Protein AF-X1P4C4-F1 (afdb_monomer)

Structure (mmCIF, N/CA/C/O backbone):
data_AF-X1P4C4-F1
#
_entry.id   AF-X1P4C4-F1
#
loop_
_atom_site.group_PDB
_atom_site.id
_atom_site.type_symbol
_atom_site.label_atom_id
_atom_site.label_alt_id
_atom_site.label_comp_id
_atom_site.label_asym_id
_atom_site.label_entity_id
_atom_site.label_seq_id
_atom_site.pdbx_PDB_ins_code
_atom_site.Cartn_x
_atom_site.Cartn_y
_atom_site.Cartn_z
_atom_site.occupancy
_atom_site.B_iso_or_equiv
_atom_site.auth_seq_id
_atom_site.auth_comp_id
_atom_site.auth_asym_id
_atom_site.auth_atom_id
_atom_site.pdbx_PDB_model_num
ATOM 1 N N . THR A 1 1 ? -22.424 -4.187 17.990 1.00 44.75 1 THR A N 1
ATOM 2 C CA . THR A 1 1 ? -23.317 -5.183 17.344 1.00 44.75 1 THR A CA 1
ATOM 3 C C . THR A 1 1 ? -23.039 -5.402 15.857 1.00 44.75 1 THR A C 1
ATOM 5 O O . THR A 1 1 ? -23.267 -6.516 15.410 1.00 44.75 1 THR A O 1
ATOM 8 N N . LEU A 1 2 ? -22.424 -4.465 15.114 1.00 43.28 2 LEU A N 1
ATOM 9 C CA . LEU A 1 2 ? -22.001 -4.636 13.700 1.00 43.28 2 LEU A CA 1
ATOM 10 C C . LEU A 1 2 ? -20.957 -5.750 13.411 1.00 43.28 2 LEU A C 1
ATOM 12 O O . LEU A 1 2 ? -20.478 -5.888 12.294 1.00 43.28 2 LEU A O 1
ATOM 16 N N . SER A 1 3 ? -20.567 -6.535 14.416 1.00 49.50 3 SER A N 1
ATOM 17 C CA . SER A 1 3 ? -19.275 -7.227 14.461 1.00 49.50 3 SER A CA 1
ATOM 18 C C . SER A 1 3 ? -19.360 -8.712 14.856 1.00 49.50 3 SER A C 1
ATOM 20 O O . SER A 1 3 ? -18.345 -9.373 15.058 1.00 49.50 3 SER A O 1
ATOM 22 N N . LYS A 1 4 ? -20.572 -9.273 14.974 1.00 56.59 4 LYS A N 1
ATOM 23 C CA . LYS A 1 4 ? -20.745 -10.725 15.190 1.00 56.59 4 LYS A CA 1
ATOM 24 C C . LYS A 1 4 ? -20.583 -11.539 13.902 1.00 56.59 4 LYS A C 1
ATOM 26 O O . LYS A 1 4 ? -20.233 -12.711 13.973 1.00 56.59 4 LYS A O 1
ATOM 31 N N . ASN A 1 5 ? -20.813 -10.930 12.738 1.00 80.44 5 ASN A N 1
ATOM 32 C CA . ASN A 1 5 ? -20.736 -11.617 11.454 1.00 80.44 5 ASN A CA 1
ATOM 33 C C . ASN A 1 5 ? -19.390 -11.328 10.768 1.00 80.44 5 ASN A C 1
ATOM 35 O O . ASN A 1 5 ? -19.118 -10.188 10.383 1.00 80.44 5 ASN A O 1
ATOM 39 N N . LYS A 1 6 ? -18.552 -12.363 10.617 1.00 79.94 6 LYS A N 1
ATOM 40 C CA . LYS A 1 6 ? -17.205 -12.275 10.015 1.00 79.94 6 LYS A CA 1
ATOM 41 C C . LYS A 1 6 ? -17.235 -11.656 8.612 1.00 79.94 6 LYS A C 1
ATOM 43 O O . LYS A 1 6 ? -16.328 -10.914 8.248 1.00 79.94 6 LYS A O 1
ATOM 48 N N . LEU A 1 7 ? -18.313 -11.899 7.866 1.00 83.88 7 LEU A N 1
ATOM 49 C CA . LEU A 1 7 ? -18.537 -11.361 6.522 1.00 83.88 7 LEU A CA 1
ATOM 50 C C . LEU A 1 7 ? -18.717 -9.836 6.523 1.00 83.88 7 LEU A C 1
ATOM 52 O O . LEU A 1 7 ? -18.105 -9.138 5.719 1.00 83.88 7 LEU A O 1
ATOM 56 N N . ILE A 1 8 ? -19.488 -9.303 7.476 1.00 85.38 8 ILE A N 1
ATOM 57 C CA . ILE A 1 8 ? -19.693 -7.852 7.624 1.00 85.38 8 ILE A CA 1
ATOM 58 C C . ILE A 1 8 ? -18.381 -7.172 8.027 1.00 85.38 8 ILE A C 1
ATOM 60 O O . ILE A 1 8 ? -18.053 -6.105 7.512 1.00 85.38 8 ILE A O 1
ATOM 64 N N . ALA A 1 9 ? -17.595 -7.802 8.903 1.00 85.31 9 ALA A N 1
ATOM 65 C CA . ALA A 1 9 ? -16.281 -7.293 9.286 1.00 85.31 9 ALA A CA 1
ATOM 66 C C . ALA A 1 9 ? -15.314 -7.244 8.086 1.00 85.31 9 ALA A C 1
ATOM 68 O O . ALA A 1 9 ? -14.667 -6.223 7.860 1.00 85.31 9 ALA A O 1
ATOM 69 N N . LEU A 1 10 ? -15.278 -8.294 7.263 1.00 89.12 10 LEU A N 1
ATOM 70 C CA . LEU A 1 10 ? -14.470 -8.317 6.042 1.00 89.12 10 LEU A CA 1
ATOM 71 C C . LEU A 1 10 ? -14.887 -7.215 5.054 1.00 89.12 10 LEU A C 1
ATOM 73 O O . LEU A 1 10 ? -14.036 -6.459 4.586 1.00 89.12 10 LEU A O 1
ATOM 77 N N . LEU A 1 11 ? -16.190 -7.053 4.799 1.00 89.94 11 LEU A N 1
ATOM 78 C CA . LEU A 1 11 ? -16.707 -5.973 3.947 1.00 89.94 11 LEU A CA 1
ATOM 79 C C . LEU A 1 11 ? -16.366 -4.586 4.499 1.00 89.94 11 LEU A C 1
ATOM 81 O O . LEU A 1 11 ? -16.000 -3.690 3.741 1.00 89.94 11 LEU A O 1
ATOM 85 N N . THR A 1 12 ? -16.419 -4.421 5.821 1.00 89.25 12 THR A N 1
ATOM 86 C CA . THR A 1 12 ? -16.013 -3.174 6.483 1.00 89.25 12 THR A CA 1
ATOM 87 C C . THR A 1 12 ? -14.545 -2.863 6.194 1.00 89.25 12 THR A C 1
ATOM 89 O O . THR A 1 12 ? -14.216 -1.718 5.906 1.00 89.25 12 THR A O 1
ATOM 92 N N . GLY A 1 13 ? -13.667 -3.870 6.203 1.00 89.25 13 GLY A N 1
ATOM 93 C CA . GLY A 1 13 ? -12.247 -3.705 5.876 1.00 89.25 13 GLY A CA 1
ATOM 94 C C . GLY A 1 13 ? -11.999 -3.310 4.422 1.00 89.25 13 GLY A C 1
ATOM 95 O O . GLY A 1 13 ? -11.162 -2.441 4.155 1.00 89.25 13 GLY A O 1
ATOM 96 N N . ILE A 1 14 ? -12.767 -3.894 3.497 1.00 90.00 14 ILE A N 1
ATOM 97 C CA . ILE A 1 14 ? -12.736 -3.530 2.074 1.00 90.00 14 ILE A CA 1
ATOM 98 C C . ILE A 1 14 ? -13.132 -2.061 1.910 1.00 90.00 14 ILE A C 1
ATOM 100 O O . ILE A 1 14 ? -12.371 -1.285 1.340 1.00 90.00 14 ILE A O 1
ATOM 104 N N . ILE A 1 15 ? -14.280 -1.657 2.460 1.00 88.69 15 ILE A N 1
ATOM 105 C CA . ILE A 1 15 ? -14.789 -0.280 2.360 1.00 88.69 15 ILE A CA 1
ATOM 106 C C . ILE A 1 15 ? -13.835 0.713 3.034 1.00 88.69 15 ILE A C 1
ATOM 108 O O . ILE A 1 15 ? -13.538 1.771 2.476 1.00 88.69 15 ILE A O 1
ATOM 112 N N . LEU A 1 16 ? -13.312 0.370 4.212 1.00 88.56 16 LEU A N 1
ATOM 113 C CA . LEU A 1 16 ? -12.340 1.195 4.924 1.00 88.56 16 LEU A CA 1
ATOM 114 C C . LEU A 1 16 ? -11.095 1.429 4.066 1.00 88.56 16 LEU A C 1
ATOM 116 O O . LEU A 1 16 ? -10.621 2.552 3.954 1.00 88.56 16 LEU A O 1
ATOM 120 N N . THR A 1 17 ? -10.589 0.389 3.410 1.00 87.25 17 THR A N 1
ATOM 121 C CA . THR A 1 17 ? -9.389 0.530 2.578 1.00 87.25 17 THR A CA 1
ATOM 122 C C . THR A 1 17 ? -9.678 1.214 1.258 1.00 87.25 17 THR A C 1
ATOM 124 O O . THR A 1 17 ? -8.826 1.943 0.781 1.00 87.25 17 THR A O 1
ATOM 127 N N . LEU A 1 18 ? -10.863 1.049 0.675 1.00 82.94 18 LEU A N 1
ATOM 128 C CA . LEU A 1 18 ? -11.243 1.793 -0.526 1.00 82.94 18 LEU A CA 1
ATOM 129 C C . LEU A 1 18 ? -11.390 3.292 -0.249 1.00 82.94 18 LEU A C 1
ATOM 131 O O . LEU A 1 18 ? -11.037 4.103 -1.097 1.00 82.94 18 LEU A O 1
ATOM 135 N N . THR A 1 19 ? -11.882 3.664 0.933 1.00 77.81 19 THR A N 1
ATOM 136 C CA . THR A 1 19 ? -12.039 5.076 1.316 1.00 77.81 19 THR A CA 1
ATOM 137 C C . THR A 1 19 ? -10.720 5.713 1.745 1.00 77.81 19 THR A C 1
ATOM 139 O O . THR A 1 19 ? -10.429 6.833 1.342 1.00 77.81 19 THR A O 1
ATOM 142 N N . VAL A 1 20 ? -9.911 5.004 2.536 1.00 82.38 20 VAL A N 1
ATOM 143 C CA . VAL A 1 20 ? -8.602 5.487 3.012 1.00 82.38 20 VAL A CA 1
ATOM 144 C C . VAL A 1 20 ? -7.502 5.297 1.956 1.00 82.38 20 VAL A C 1
ATOM 146 O O . VAL A 1 20 ? -6.449 5.920 2.037 1.00 82.38 20 VAL A O 1
ATOM 149 N N . GLN A 1 21 ? -7.721 4.419 0.975 1.00 79.44 21 GLN A N 1
ATOM 150 C CA . GLN A 1 21 ? -6.779 4.004 -0.077 1.00 79.44 21 GLN A CA 1
ATOM 151 C C . GLN A 1 21 ? -5.433 3.453 0.431 1.00 79.44 21 GLN A C 1
ATOM 153 O O . GLN A 1 21 ? -4.488 3.236 -0.328 1.00 79.44 21 GLN A O 1
ATOM 158 N N . SER A 1 22 ? -5.339 3.190 1.730 1.00 86.62 22 SER A N 1
ATOM 159 C CA . SER A 1 22 ? -4.122 2.753 2.391 1.00 86.62 22 SER A CA 1
ATOM 160 C C . SER A 1 22 ? -4.454 1.658 3.393 1.00 86.62 22 SER A C 1
ATOM 162 O O . SER A 1 22 ? -5.068 1.893 4.437 1.00 86.62 22 SER A O 1
ATOM 164 N N . SER A 1 23 ? -4.032 0.431 3.078 1.00 89.31 23 SER A N 1
ATOM 165 C CA . SER A 1 23 ? -4.177 -0.693 4.003 1.00 89.31 23 SER A CA 1
ATOM 166 C C . SER A 1 23 ? -3.235 -0.589 5.199 1.00 89.31 23 SER A C 1
ATOM 168 O O . SER A 1 23 ? -3.555 -1.154 6.243 1.00 89.31 23 SER A O 1
ATOM 170 N N . THR A 1 24 ? -2.118 0.147 5.109 1.00 88.19 24 THR A N 1
ATOM 171 C CA . THR A 1 24 ? -1.251 0.432 6.268 1.00 88.19 24 THR A CA 1
ATOM 172 C C . THR A 1 24 ? -1.946 1.342 7.260 1.00 88.19 24 THR A C 1
ATOM 174 O O . THR A 1 24 ? -2.011 0.996 8.437 1.00 88.19 24 THR A O 1
ATOM 177 N N . ALA A 1 25 ? -2.539 2.441 6.789 1.00 87.38 25 ALA A N 1
ATOM 178 C CA . ALA A 1 25 ? -3.310 3.348 7.633 1.00 87.38 25 ALA A CA 1
ATOM 179 C C . ALA A 1 25 ? -4.517 2.631 8.255 1.00 87.38 25 ALA A C 1
ATOM 181 O O . ALA A 1 25 ? -4.721 2.700 9.466 1.00 87.38 25 ALA A O 1
ATOM 182 N N . ALA A 1 26 ? -5.263 1.856 7.459 1.00 89.94 26 ALA A N 1
ATOM 183 C CA . ALA A 1 26 ? -6.376 1.053 7.963 1.00 89.94 26 ALA A CA 1
ATOM 184 C C . ALA A 1 26 ? -5.924 0.026 9.022 1.00 89.94 26 ALA A C 1
ATOM 186 O O . ALA A 1 26 ? -6.567 -0.119 10.060 1.00 89.94 26 ALA A O 1
ATOM 187 N N . SER A 1 27 ? -4.795 -0.655 8.805 1.00 89.25 27 SER A N 1
ATOM 188 C CA . SER A 1 27 ? -4.254 -1.626 9.767 1.00 89.25 27 SER A CA 1
ATOM 189 C C . SER A 1 27 ? -3.745 -0.951 11.042 1.00 89.25 27 SER A C 1
ATOM 191 O O . SER A 1 27 ? -3.990 -1.462 12.131 1.00 89.25 27 SER A O 1
ATOM 193 N N . ALA A 1 28 ? -3.096 0.210 10.940 1.00 89.06 28 ALA A N 1
ATOM 194 C CA . ALA A 1 28 ? -2.647 0.987 12.095 1.00 89.06 28 ALA A CA 1
ATOM 195 C C . ALA A 1 28 ? -3.829 1.482 12.948 1.00 89.06 28 ALA A C 1
ATOM 197 O O . ALA A 1 28 ? -3.780 1.394 14.174 1.00 89.06 28 ALA A O 1
ATOM 198 N N . LEU A 1 29 ? -4.924 1.915 12.313 1.00 90.44 29 LEU A N 1
ATOM 199 C CA . LEU A 1 29 ? -6.174 2.253 13.002 1.00 90.44 29 LEU A CA 1
ATOM 200 C C . LEU A 1 29 ? -6.773 1.041 13.724 1.00 90.44 29 LEU A C 1
ATOM 202 O O . LEU A 1 29 ? -7.216 1.136 14.863 1.00 90.44 29 LEU A O 1
ATOM 206 N N . LEU A 1 30 ? -6.762 -0.131 13.095 1.00 89.88 30 LEU A N 1
ATOM 207 C CA . LEU A 1 30 ? -7.230 -1.354 13.745 1.00 89.88 30 LEU A CA 1
ATOM 208 C C . LEU A 1 30 ? -6.366 -1.742 14.951 1.00 89.88 30 LEU A C 1
ATOM 210 O O . LEU A 1 30 ? -6.892 -2.160 15.984 1.00 89.88 30 LEU A O 1
ATOM 214 N N . VAL A 1 31 ? -5.048 -1.575 14.841 1.00 89.81 31 VAL A N 1
ATOM 215 C CA . VAL A 1 31 ? -4.108 -1.773 15.950 1.00 89.81 31 VAL A CA 1
ATOM 216 C C . VAL A 1 31 ? -4.407 -0.793 17.087 1.00 89.81 31 VAL A C 1
ATOM 218 O O . VAL A 1 31 ? -4.475 -1.226 18.238 1.00 89.81 31 VAL A O 1
ATOM 221 N N . SER A 1 32 ? -4.654 0.489 16.793 1.00 88.38 32 SER A N 1
ATOM 222 C CA . SER A 1 32 ? -4.960 1.498 17.816 1.00 88.38 32 SER A CA 1
ATOM 223 C C . SER A 1 32 ? -6.310 1.257 18.503 1.00 88.38 32 SER A C 1
ATOM 225 O O . SER A 1 32 ? -6.400 1.381 19.725 1.00 88.38 32 SER A O 1
ATOM 227 N N . LEU A 1 33 ? -7.333 0.808 17.769 1.00 90.56 33 LEU A N 1
ATOM 228 C CA . LEU A 1 33 ? -8.643 0.450 18.329 1.00 90.56 33 LEU A CA 1
ATOM 229 C C . LEU A 1 33 ? -8.578 -0.771 19.255 1.00 90.56 33 LEU A C 1
ATOM 231 O O . LEU A 1 33 ? -9.253 -0.804 20.285 1.00 90.56 33 LEU A O 1
ATOM 235 N N . VAL A 1 34 ? -7.749 -1.766 18.923 1.00 91.06 34 VAL A N 1
ATOM 236 C CA . VAL A 1 34 ? -7.485 -2.901 19.824 1.00 91.06 34 VAL A CA 1
ATOM 237 C C . VAL A 1 34 ? -6.658 -2.454 21.026 1.00 91.06 34 VAL A C 1
ATOM 239 O O . VAL A 1 34 ? -6.905 -2.910 22.140 1.00 91.06 34 VAL A O 1
ATOM 242 N N . ASN A 1 35 ? -5.708 -1.537 20.828 1.00 89.44 35 ASN A N 1
ATOM 243 C CA . ASN A 1 35 ? -4.901 -0.991 21.913 1.00 89.44 35 ASN A CA 1
ATOM 244 C C . ASN A 1 35 ? -5.743 -0.223 22.944 1.00 89.44 35 ASN A C 1
ATOM 246 O O . ASN A 1 35 ? -5.479 -0.323 24.137 1.00 89.44 35 ASN A O 1
ATOM 250 N N . ALA A 1 36 ? -6.777 0.484 22.484 1.00 89.06 36 ALA A N 1
ATOM 251 C CA . ALA A 1 36 ? -7.744 1.188 23.324 1.00 89.06 36 ALA A CA 1
ATOM 252 C C . ALA A 1 36 ? -8.815 0.268 23.952 1.00 89.06 36 ALA A C 1
ATOM 254 O O . ALA A 1 36 ? -9.693 0.750 24.660 1.00 89.06 36 ALA A O 1
ATOM 255 N N . GLY A 1 37 ? -8.791 -1.042 23.674 1.00 86.44 37 GLY A N 1
ATOM 256 C CA . GLY A 1 37 ? -9.786 -1.997 24.178 1.00 86.44 37 GLY A CA 1
ATOM 257 C C . GLY A 1 37 ? -11.172 -1.886 23.528 1.00 86.44 37 GLY A C 1
ATOM 258 O O . GLY A 1 37 ? -12.108 -2.547 23.969 1.00 86.44 37 GLY A O 1
ATOM 259 N N . ILE A 1 38 ? -11.312 -1.084 22.467 1.00 88.56 38 ILE A N 1
ATOM 260 C CA . ILE A 1 38 ? -12.589 -0.821 21.783 1.00 88.56 38 ILE A CA 1
ATOM 261 C C . ILE A 1 38 ? -12.992 -2.010 20.898 1.00 88.56 38 ILE A C 1
ATOM 263 O O . ILE A 1 38 ? -14.178 -2.280 20.700 1.00 88.56 38 ILE A O 1
ATOM 267 N N . MET A 1 39 ? -12.008 -2.735 20.359 1.00 89.38 39 MET A N 1
ATOM 268 C CA . MET A 1 39 ? -12.222 -3.875 19.468 1.00 89.38 39 MET A CA 1
ATOM 269 C C . MET A 1 39 ? -11.527 -5.138 19.966 1.00 89.38 39 MET A C 1
ATOM 271 O O . MET A 1 39 ? -10.405 -5.100 20.471 1.00 89.38 39 MET A O 1
ATOM 275 N N . SER A 1 40 ? -12.177 -6.286 19.761 1.00 88.94 40 SER A N 1
ATOM 276 C CA . SER A 1 40 ? -11.572 -7.590 20.042 1.00 88.94 40 SER A CA 1
ATOM 277 C C . SER A 1 40 ? -10.679 -8.065 18.892 1.00 88.94 40 SER A C 1
ATOM 279 O O . SER A 1 40 ? -10.915 -7.754 17.724 1.00 88.94 40 SER A O 1
ATOM 281 N N . LEU A 1 41 ? -9.689 -8.905 19.210 1.00 86.44 41 LEU A N 1
ATOM 282 C CA . LEU A 1 41 ? -8.761 -9.478 18.229 1.00 86.44 41 LEU A CA 1
ATOM 283 C C . LEU A 1 41 ? -9.488 -10.185 17.070 1.00 86.44 41 LEU A C 1
ATOM 285 O O . LEU A 1 41 ? -9.166 -9.946 15.915 1.00 86.44 41 LEU A O 1
ATOM 289 N N . SER A 1 42 ? -10.492 -11.017 17.366 1.00 85.62 42 SER A N 1
ATOM 290 C CA . SER A 1 42 ? -11.233 -11.793 16.353 1.00 85.62 42 SER A CA 1
ATOM 291 C C . SER A 1 42 ? -11.930 -10.901 15.317 1.00 85.62 42 SER A C 1
ATOM 293 O O . SER A 1 42 ? -11.900 -11.166 14.111 1.00 85.62 42 SER A O 1
ATOM 295 N N . GLN A 1 43 ? -12.508 -9.794 15.785 1.00 86.00 43 GLN A N 1
ATOM 296 C CA . GLN A 1 43 ? -13.172 -8.814 14.928 1.00 86.00 43 GLN A CA 1
ATOM 297 C C . GLN A 1 43 ? -12.147 -8.099 14.055 1.00 86.00 43 GLN A C 1
ATOM 299 O O . GLN A 1 43 ? -12.309 -8.028 12.839 1.00 86.00 43 GLN A O 1
ATOM 304 N N . THR A 1 44 ? -11.054 -7.649 14.667 1.00 89.50 44 THR A N 1
ATOM 305 C CA . THR A 1 44 ? -9.971 -6.961 13.972 1.00 89.50 44 THR A CA 1
ATOM 306 C C . THR A 1 44 ? -9.319 -7.822 12.898 1.00 89.50 44 THR A C 1
ATOM 308 O O . THR A 1 44 ? -9.082 -7.322 11.806 1.00 89.50 44 THR A O 1
ATOM 311 N N . LEU A 1 45 ? -9.092 -9.114 13.150 1.00 90.00 45 LEU A N 1
ATOM 312 C CA . LEU A 1 45 ? -8.534 -10.030 12.149 1.00 90.00 45 LEU A CA 1
ATOM 313 C C . LEU A 1 45 ? -9.415 -10.127 10.898 1.00 90.00 45 LEU A C 1
ATOM 315 O O . LEU A 1 45 ? -8.904 -10.123 9.783 1.00 90.00 45 LEU A O 1
ATOM 319 N N . SER A 1 46 ? -10.738 -10.157 11.070 1.00 89.94 46 SER A N 1
ATOM 320 C CA . SER A 1 46 ? -11.672 -10.221 9.938 1.00 89.94 46 SER A CA 1
ATOM 321 C C . SER A 1 46 ? -11.643 -8.933 9.106 1.00 89.94 46 SER A C 1
ATOM 323 O O . SER A 1 46 ? -11.629 -8.995 7.878 1.00 89.94 46 SER A O 1
ATOM 325 N N . ILE A 1 47 ? -11.576 -7.766 9.760 1.00 91.94 47 ILE A N 1
ATOM 326 C CA . ILE A 1 47 ? -11.451 -6.474 9.065 1.00 91.94 47 ILE A CA 1
ATOM 327 C C . ILE A 1 47 ? -10.089 -6.370 8.372 1.00 91.94 47 ILE A C 1
ATOM 329 O O . ILE A 1 47 ? -10.022 -5.956 7.219 1.00 91.94 47 ILE A O 1
ATOM 333 N N . LEU A 1 48 ? -9.018 -6.799 9.041 1.00 91.31 48 LEU A N 1
ATOM 334 C CA . LEU A 1 48 ? -7.651 -6.792 8.525 1.00 91.31 48 LEU A CA 1
ATOM 335 C C . LEU A 1 48 ? -7.509 -7.619 7.237 1.00 91.31 48 LEU A C 1
ATOM 337 O O . LEU A 1 48 ? -6.831 -7.195 6.310 1.00 91.31 48 LEU A O 1
ATOM 341 N N . LEU A 1 49 ? -8.180 -8.768 7.135 1.00 89.75 49 LEU A N 1
ATOM 342 C CA . LEU A 1 49 ? -8.220 -9.529 5.880 1.00 89.75 49 LEU A CA 1
ATOM 343 C C . LEU A 1 49 ? -8.936 -8.747 4.767 1.00 89.75 49 LEU A C 1
ATOM 345 O O . LEU A 1 49 ? -8.479 -8.718 3.623 1.00 89.75 49 LEU A O 1
ATOM 349 N N . GLY A 1 50 ? -10.023 -8.054 5.113 1.00 89.88 50 GLY A N 1
ATOM 350 C CA . GLY A 1 50 ? -10.739 -7.171 4.198 1.00 89.88 50 GLY A CA 1
ATOM 351 C C . GLY A 1 50 ? -9.887 -6.014 3.673 1.00 89.88 50 GLY A C 1
ATOM 352 O O . GLY A 1 50 ? -10.037 -5.633 2.512 1.00 89.88 50 GLY A O 1
ATOM 353 N N . THR A 1 51 ? -8.955 -5.481 4.472 1.00 90.25 51 THR A N 1
ATOM 354 C CA . THR A 1 51 ? -8.086 -4.385 4.012 1.00 90.25 51 THR A CA 1
ATOM 355 C C . THR A 1 51 ? -7.128 -4.822 2.904 1.00 90.25 51 THR A C 1
ATOM 357 O O . THR A 1 51 ? -6.888 -4.078 1.947 1.00 90.25 51 THR A O 1
ATOM 360 N N . GLY A 1 52 ? -6.642 -6.064 2.964 1.00 87.94 52 GLY A N 1
ATOM 361 C CA . GLY A 1 52 ? -5.866 -6.668 1.882 1.00 87.94 52 GLY A CA 1
ATOM 362 C C . GLY A 1 52 ? -6.667 -6.743 0.580 1.00 87.94 52 GLY A C 1
ATOM 363 O O . GLY A 1 52 ? -6.191 -6.294 -0.463 1.00 87.94 52 GLY A O 1
ATOM 364 N N . ILE A 1 53 ? -7.911 -7.227 0.651 1.00 88.19 53 ILE A N 1
ATOM 365 C CA . ILE A 1 53 ? -8.808 -7.334 -0.513 1.00 88.19 53 ILE A CA 1
ATOM 366 C C . ILE A 1 53 ? -9.131 -5.950 -1.089 1.00 88.19 53 ILE A C 1
ATOM 368 O O . ILE A 1 53 ? -9.042 -5.756 -2.299 1.00 88.19 53 ILE A O 1
ATOM 372 N N . GLY A 1 54 ? -9.441 -4.965 -0.242 1.00 87.06 54 GLY A N 1
ATOM 373 C CA . GLY A 1 54 ? -9.713 -3.596 -0.690 1.00 87.06 54 GLY A CA 1
ATOM 374 C C . GLY A 1 54 ? -8.537 -2.972 -1.446 1.00 87.06 54 GLY A C 1
ATOM 375 O O . GLY A 1 54 ? -8.747 -2.296 -2.450 1.00 87.06 54 GLY A O 1
ATOM 376 N N . THR A 1 55 ? -7.301 -3.271 -1.030 1.00 87.31 55 THR A N 1
ATOM 377 C CA . THR A 1 55 ? -6.094 -2.840 -1.759 1.00 87.31 55 THR A CA 1
ATOM 378 C C . THR A 1 55 ? -6.037 -3.461 -3.156 1.00 87.31 55 THR A C 1
ATOM 380 O O . THR A 1 55 ? -5.719 -2.771 -4.115 1.00 87.31 55 THR A O 1
ATOM 383 N N . ILE A 1 56 ? -6.386 -4.744 -3.301 1.00 86.75 56 ILE A N 1
ATOM 384 C CA . ILE A 1 56 ? -6.418 -5.418 -4.611 1.00 86.75 56 ILE A CA 1
ATOM 385 C C . ILE A 1 56 ? -7.447 -4.761 -5.527 1.00 86.75 56 ILE A C 1
ATOM 387 O O . ILE A 1 56 ? -7.134 -4.470 -6.676 1.00 86.75 56 ILE A O 1
ATOM 391 N N . VAL A 1 57 ? -8.645 -4.480 -5.013 1.00 85.06 57 VAL A N 1
ATOM 392 C CA . VAL A 1 57 ? -9.697 -3.801 -5.783 1.00 85.06 57 VAL A CA 1
ATOM 393 C C . VAL A 1 57 ? -9.228 -2.415 -6.236 1.00 85.06 57 VAL A C 1
ATOM 395 O O . VAL A 1 57 ? -9.365 -2.084 -7.411 1.00 85.06 57 VAL A O 1
ATOM 398 N N . ALA A 1 58 ? -8.617 -1.630 -5.343 1.00 80.19 58 ALA A N 1
ATOM 399 C CA . ALA A 1 58 ? -8.058 -0.323 -5.690 1.00 80.19 58 ALA A CA 1
ATOM 400 C C . ALA A 1 58 ? -6.968 -0.431 -6.770 1.00 80.19 58 ALA A C 1
ATOM 402 O O . ALA A 1 58 ? -6.964 0.330 -7.735 1.00 80.19 58 ALA A O 1
ATOM 403 N N . ASN A 1 59 ? -6.081 -1.416 -6.647 1.00 79.31 59 ASN A N 1
ATOM 404 C CA . ASN A 1 59 ? -5.001 -1.634 -7.605 1.00 79.31 59 ASN A CA 1
ATOM 405 C C . ASN A 1 59 ? -5.515 -2.126 -8.963 1.00 79.31 59 ASN A C 1
ATOM 407 O O . ASN A 1 59 ? -4.961 -1.764 -9.997 1.00 79.31 59 ASN A O 1
ATOM 411 N N . GLN A 1 60 ? -6.595 -2.906 -8.983 1.00 80.12 60 GLN A N 1
ATOM 412 C CA . GLN A 1 60 ? -7.218 -3.352 -10.224 1.00 80.12 60 GLN A CA 1
ATOM 413 C C . GLN A 1 60 ? -7.808 -2.171 -11.001 1.00 80.12 60 GLN A C 1
ATOM 415 O O . GLN A 1 60 ? -7.661 -2.110 -12.218 1.00 80.12 60 GLN A O 1
ATOM 420 N N . ILE A 1 61 ? -8.410 -1.201 -10.302 1.00 76.00 61 ILE A N 1
ATOM 421 C CA . ILE A 1 61 ? -8.873 0.055 -10.913 1.00 76.00 61 ILE A CA 1
ATOM 422 C C . ILE A 1 61 ? -7.696 0.790 -11.568 1.00 76.00 61 ILE A C 1
ATOM 424 O O . ILE A 1 61 ? -7.839 1.316 -12.670 1.00 76.00 61 ILE A O 1
ATOM 428 N N . ILE A 1 62 ? -6.522 0.777 -10.930 1.00 72.81 62 ILE A N 1
ATOM 429 C CA . ILE A 1 62 ? -5.311 1.395 -11.477 1.00 72.81 62 ILE A CA 1
ATOM 430 C C . ILE A 1 62 ? -4.827 0.679 -12.750 1.00 72.81 62 ILE A C 1
ATOM 432 O O . ILE A 1 62 ? -4.428 1.332 -13.713 1.00 72.81 62 ILE A O 1
ATOM 436 N N . ALA A 1 63 ? -4.902 -0.653 -12.784 1.00 72.44 63 ALA A N 1
ATOM 437 C CA . ALA A 1 63 ? -4.426 -1.464 -13.904 1.00 72.44 63 ALA A CA 1
ATOM 438 C C . ALA A 1 63 ? -5.225 -1.283 -15.213 1.00 72.44 63 ALA A C 1
ATOM 440 O O . ALA A 1 63 ? -4.710 -1.594 -16.286 1.00 72.44 63 ALA A O 1
ATOM 441 N N . PHE A 1 64 ? -6.453 -0.752 -15.174 1.00 71.88 64 PHE A N 1
ATOM 442 C CA . PHE A 1 64 ? -7.336 -0.623 -16.348 1.00 71.88 64 PHE A CA 1
ATOM 443 C C . PHE A 1 64 ? -6.948 0.481 -17.360 1.00 71.88 64 PHE A C 1
ATOM 445 O O . PHE A 1 64 ? -7.806 0.992 -18.074 1.00 71.88 64 PHE A O 1
ATOM 452 N N . LYS A 1 65 ? -5.666 0.867 -17.458 1.00 65.25 65 LYS A N 1
ATOM 453 C CA . LYS A 1 65 ? -5.173 1.959 -18.331 1.00 65.25 65 LYS A CA 1
ATOM 454 C C . LYS A 1 65 ? -5.969 3.267 -18.205 1.00 65.25 65 LYS A C 1
ATOM 456 O O . LYS A 1 65 ? -6.080 4.051 -19.143 1.00 65.25 65 LYS A O 1
ATOM 461 N N . VAL A 1 66 ? -6.507 3.537 -17.020 1.00 64.44 66 VAL A N 1
ATOM 462 C CA . VAL A 1 66 ? -7.288 4.755 -16.756 1.00 64.44 66 VAL A CA 1
ATOM 463 C C . VAL A 1 66 ? -6.399 6.011 -16.815 1.00 64.44 66 VAL A C 1
ATOM 465 O O . VAL A 1 66 ? -6.902 7.122 -16.956 1.00 64.44 66 VAL A O 1
ATOM 468 N N . SER A 1 67 ? -5.072 5.836 -16.802 1.00 64.44 67 SER A N 1
ATOM 469 C CA . SER A 1 67 ? -4.066 6.889 -16.967 1.00 64.44 67 SER A CA 1
ATOM 470 C C . SER A 1 67 ? -4.262 7.760 -18.211 1.00 64.44 67 SER A C 1
ATOM 472 O O . SER A 1 67 ? -4.030 8.965 -18.139 1.00 64.44 67 SER A O 1
ATOM 474 N N . ASP A 1 68 ? -4.743 7.203 -19.325 1.00 70.56 68 ASP A N 1
ATOM 475 C CA . ASP A 1 68 ? -4.997 7.989 -20.544 1.00 70.56 68 ASP A CA 1
ATOM 476 C C . ASP A 1 68 ? -6.227 8.900 -20.397 1.00 70.56 68 ASP A C 1
ATOM 478 O O . ASP A 1 68 ? -6.289 9.988 -20.968 1.00 70.56 68 ASP A O 1
ATOM 482 N N . TYR A 1 69 ? -7.169 8.502 -19.540 1.00 77.94 69 TYR A N 1
ATOM 483 C CA . TYR A 1 69 ? -8.377 9.255 -19.207 1.00 77.94 69 TYR A CA 1
ATOM 484 C C . TYR A 1 69 ? -8.195 10.169 -17.986 1.00 77.94 69 TYR A C 1
ATOM 486 O O . TYR A 1 69 ? -9.157 10.816 -17.565 1.00 77.94 69 TYR A O 1
ATOM 494 N N . ALA A 1 70 ? -6.981 10.272 -17.427 1.00 81.38 70 ALA A N 1
ATOM 495 C CA . ALA A 1 70 ? -6.706 11.057 -16.222 1.00 81.38 70 ALA A CA 1
ATOM 496 C C . ALA A 1 70 ? -7.201 12.505 -16.349 1.00 81.38 70 ALA A C 1
ATOM 498 O O . ALA A 1 70 ? -7.913 12.995 -15.475 1.00 81.38 70 ALA A O 1
ATOM 499 N N . PHE A 1 71 ? -6.910 13.168 -17.474 1.00 86.19 71 PHE A N 1
ATOM 500 C CA . PHE A 1 71 ? -7.357 14.542 -17.719 1.00 86.19 71 PHE A CA 1
ATOM 501 C C . PHE A 1 71 ? -8.885 14.669 -17.782 1.00 86.19 71 PHE A C 1
ATOM 503 O O . PHE A 1 71 ? -9.439 15.608 -17.216 1.00 86.19 71 PHE A O 1
ATOM 510 N N . LEU A 1 72 ? -9.587 13.708 -18.395 1.00 88.00 72 LEU A N 1
ATOM 511 C CA . LEU A 1 72 ? -11.055 13.704 -18.450 1.00 88.00 72 LEU A CA 1
ATOM 512 C C . LEU A 1 72 ? -11.674 13.513 -17.057 1.00 88.00 72 LEU A C 1
ATOM 514 O O . LEU A 1 72 ? -12.650 14.182 -16.707 1.00 88.00 72 LEU A O 1
ATOM 518 N N . ILE A 1 73 ? -11.079 12.654 -16.230 1.00 88.56 73 ILE A N 1
ATOM 519 C CA . ILE A 1 73 ? -11.501 12.442 -14.839 1.00 88.56 73 ILE A CA 1
ATOM 520 C C . ILE A 1 73 ? -11.264 13.704 -13.997 1.00 88.56 73 ILE A C 1
ATOM 522 O O . ILE A 1 73 ? -12.130 14.087 -13.212 1.00 88.56 73 ILE A O 1
ATOM 526 N N . ILE A 1 74 ? -10.135 14.393 -14.190 1.00 91.38 74 ILE A N 1
ATOM 527 C CA . ILE A 1 74 ? -9.843 15.655 -13.493 1.00 91.38 74 ILE A CA 1
ATOM 528 C C . ILE A 1 74 ? -10.842 16.739 -13.903 1.00 91.38 74 ILE A C 1
ATOM 530 O O . ILE A 1 74 ? -11.403 17.397 -13.032 1.00 91.38 74 ILE A O 1
ATOM 534 N N . ILE A 1 75 ? -11.107 16.915 -15.202 1.00 92.81 75 ILE A N 1
ATOM 535 C CA . ILE A 1 75 ? -12.043 17.939 -15.697 1.00 92.81 75 ILE A CA 1
ATOM 536 C C . ILE A 1 75 ? -13.453 17.694 -15.148 1.00 92.81 75 ILE A C 1
ATOM 538 O O . ILE A 1 75 ? -14.092 18.613 -14.632 1.00 92.81 75 ILE A O 1
ATOM 542 N N . THR A 1 76 ? -13.933 16.451 -15.211 1.00 91.75 76 THR A N 1
ATOM 543 C CA . THR A 1 76 ? -15.261 16.091 -14.687 1.00 91.75 76 THR A CA 1
ATOM 544 C C . THR A 1 76 ? -15.331 16.220 -13.164 1.00 91.75 76 THR A C 1
ATOM 546 O O . THR A 1 76 ? -16.311 16.760 -12.643 1.00 91.75 76 THR A O 1
ATOM 549 N N . GLY A 1 77 ? -14.284 15.805 -12.446 1.00 91.00 77 GLY A N 1
ATOM 550 C CA . GLY A 1 77 ? -14.167 15.969 -10.998 1.00 91.00 77 GLY A CA 1
ATOM 551 C C . GLY A 1 77 ? -14.157 17.438 -10.574 1.00 91.00 77 GLY A C 1
ATOM 552 O O . GLY A 1 77 ? -14.932 17.830 -9.703 1.00 91.00 77 GLY A O 1
ATOM 553 N N . PHE A 1 78 ? -13.358 18.270 -11.245 1.00 93.19 78 PHE A N 1
ATOM 554 C CA . PHE A 1 78 ? -13.294 19.712 -11.012 1.00 93.19 78 PHE A CA 1
ATOM 555 C C . PHE A 1 78 ? -14.649 20.376 -11.266 1.00 93.19 78 PHE A C 1
ATOM 557 O O . PHE A 1 78 ? -15.143 21.123 -10.418 1.00 93.19 78 PHE A O 1
ATOM 564 N N . GLY A 1 79 ? -15.295 20.037 -12.386 1.00 92.06 79 GLY A N 1
ATOM 565 C CA . GLY A 1 79 ? -16.635 20.513 -12.719 1.00 92.06 79 GLY A CA 1
ATOM 566 C C . GLY A 1 79 ? -17.662 20.160 -11.640 1.00 92.06 79 GLY A C 1
ATOM 567 O O . GLY A 1 79 ? -18.406 21.030 -11.194 1.00 92.06 79 GLY A O 1
ATOM 568 N N . LEU A 1 80 ? -17.671 18.918 -11.149 1.00 90.19 80 LEU A N 1
ATOM 569 C CA . LEU A 1 80 ? -18.568 18.478 -10.071 1.00 90.19 80 LEU A CA 1
ATOM 570 C C . LEU A 1 80 ? -18.264 19.134 -8.717 1.00 90.19 80 LEU A C 1
ATOM 572 O O . LEU A 1 80 ? -19.195 19.404 -7.953 1.00 90.19 80 LEU A O 1
ATOM 576 N N . THR A 1 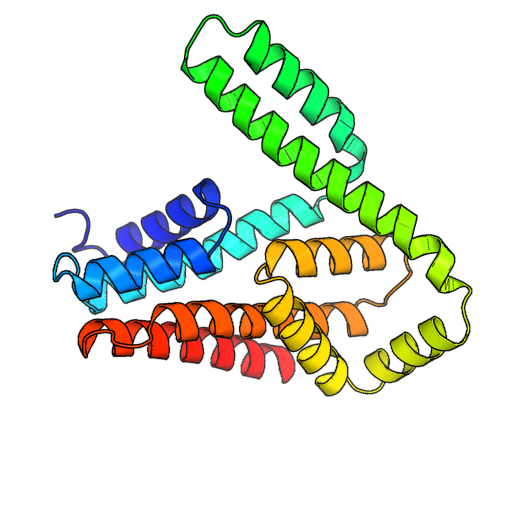81 ? -16.996 19.408 -8.410 1.00 90.69 81 THR A N 1
ATOM 577 C CA . THR A 1 81 ? -16.602 20.085 -7.167 1.00 90.69 81 THR A CA 1
ATOM 578 C C . THR A 1 81 ? -16.989 21.563 -7.175 1.00 90.69 81 THR A C 1
ATOM 580 O O . THR A 1 81 ? -17.524 22.053 -6.177 1.00 90.69 81 THR A O 1
ATOM 583 N N . VAL A 1 82 ? -16.771 22.264 -8.290 1.00 90.81 82 VAL A N 1
ATOM 584 C CA . VAL A 1 82 ? -17.013 23.712 -8.402 1.00 90.81 82 VAL A CA 1
ATOM 585 C C . VAL A 1 82 ? -18.482 24.024 -8.706 1.00 90.81 82 VAL A C 1
ATOM 587 O O . VAL A 1 82 ? -19.080 24.873 -8.045 1.00 90.81 82 VAL A O 1
ATOM 590 N N . LEU A 1 83 ? -19.101 23.311 -9.653 1.00 90.56 83 LEU A N 1
ATOM 591 C CA . LEU A 1 83 ? -20.494 23.538 -10.076 1.00 90.56 83 LEU A CA 1
ATOM 592 C C . LEU A 1 83 ? -21.509 22.744 -9.237 1.00 90.56 83 LEU A C 1
ATOM 594 O O . LEU A 1 83 ? -22.720 22.965 -9.333 1.00 90.56 83 LEU A O 1
ATOM 598 N N . GLY A 1 84 ? -21.039 21.812 -8.402 1.00 84.62 84 GLY A N 1
ATOM 599 C CA . GLY A 1 84 ? -21.884 20.982 -7.552 1.00 84.62 84 GLY A CA 1
ATOM 600 C C . GLY A 1 84 ? -22.682 21.811 -6.549 1.00 84.62 84 GLY A C 1
ATOM 601 O O . GLY A 1 84 ? -22.125 22.418 -5.629 1.00 84.62 84 GLY A O 1
ATOM 602 N N . ARG A 1 85 ? -24.012 21.785 -6.679 1.00 82.81 85 ARG A N 1
ATOM 603 C CA . ARG A 1 85 ? -24.937 22.471 -5.759 1.00 82.81 85 ARG A CA 1
ATOM 604 C C . ARG A 1 85 ? -25.183 21.666 -4.483 1.00 82.81 85 ARG A C 1
ATOM 606 O O . ARG A 1 85 ? -25.436 22.237 -3.428 1.00 82.81 85 ARG A O 1
ATOM 613 N N . LYS A 1 86 ? -25.105 20.332 -4.561 1.00 90.44 86 LYS A N 1
ATOM 614 C CA . LYS A 1 86 ? -25.345 19.424 -3.425 1.00 90.44 86 LYS A CA 1
ATOM 615 C C . LYS A 1 86 ? -24.029 18.967 -2.792 1.00 90.44 86 LYS A C 1
ATOM 617 O O . LYS A 1 86 ? -23.083 18.634 -3.501 1.00 90.44 86 LYS A O 1
ATOM 622 N N . ARG A 1 87 ? -24.003 18.806 -1.459 1.00 88.81 87 ARG A N 1
ATOM 623 C CA . ARG A 1 87 ? -22.833 18.281 -0.715 1.00 88.81 87 ARG A CA 1
ATOM 624 C C . ARG A 1 87 ? -22.342 16.933 -1.262 1.00 88.81 87 ARG A C 1
ATOM 626 O O . ARG A 1 87 ? -21.141 16.726 -1.371 1.00 88.81 87 ARG A O 1
ATOM 633 N N . LYS A 1 88 ? -23.267 16.055 -1.678 1.00 87.81 88 LYS A N 1
ATOM 634 C CA . LYS A 1 88 ? -22.938 14.774 -2.330 1.00 87.81 88 LYS A CA 1
ATOM 635 C C . LYS A 1 88 ? -22.199 14.957 -3.663 1.00 87.81 88 LYS A C 1
ATOM 637 O O . LYS A 1 88 ? -21.250 14.229 -3.909 1.00 87.81 88 LYS A O 1
ATOM 642 N N . GLN A 1 89 ? -22.591 15.930 -4.492 1.00 89.12 89 GLN A N 1
ATOM 643 C CA . GLN A 1 89 ? -21.938 16.184 -5.786 1.00 89.12 89 GLN A CA 1
ATOM 644 C C . GLN A 1 89 ? -20.499 16.663 -5.597 1.00 89.12 89 GLN A C 1
ATOM 646 O O . GLN A 1 89 ? -19.601 16.125 -6.231 1.00 89.12 89 GLN A O 1
ATOM 651 N N . ARG A 1 90 ? -20.271 17.593 -4.659 1.00 87.38 90 ARG A N 1
ATOM 652 C CA . ARG A 1 90 ? -18.915 18.062 -4.335 1.00 87.38 90 ARG A CA 1
ATOM 653 C C . ARG A 1 90 ? -18.032 16.946 -3.779 1.00 87.38 90 ARG A C 1
ATOM 655 O O . ARG A 1 90 ? -16.857 16.873 -4.103 1.00 87.38 90 ARG A O 1
ATOM 662 N N . PHE A 1 91 ? -18.605 16.056 -2.966 1.00 87.12 91 PHE A N 1
ATOM 663 C CA . PHE A 1 91 ? -17.877 14.909 -2.426 1.00 87.12 91 PHE A CA 1
ATOM 664 C C . PHE A 1 91 ? -17.455 13.926 -3.526 1.00 87.12 91 PHE A C 1
ATOM 666 O O . PHE A 1 91 ? -16.298 13.523 -3.570 1.00 87.12 91 PHE A O 1
ATOM 673 N N . VAL A 1 92 ? -18.362 13.598 -4.451 1.00 85.69 92 VAL A N 1
ATOM 674 C CA . VAL A 1 92 ? -18.039 12.768 -5.625 1.00 85.69 92 VAL A CA 1
ATOM 675 C C . VAL A 1 92 ? -17.008 13.460 -6.524 1.00 85.69 92 VAL A C 1
ATOM 677 O O . VAL A 1 92 ? -16.074 12.806 -6.974 1.00 85.69 92 VAL A O 1
ATOM 680 N N . GLY A 1 93 ? -17.121 14.777 -6.727 1.00 88.75 93 GLY A N 1
ATOM 681 C CA . GLY A 1 93 ? -16.132 15.565 -7.468 1.00 88.75 93 GLY A CA 1
ATOM 682 C C . GLY A 1 93 ? -14.733 15.487 -6.851 1.00 88.75 93 GLY A C 1
ATOM 683 O O . GLY A 1 93 ? -13.767 15.218 -7.557 1.00 88.75 93 GLY A O 1
ATOM 684 N N . ASN A 1 94 ? -14.625 15.601 -5.524 1.00 86.19 94 ASN A N 1
ATOM 685 C CA . ASN A 1 94 ? -13.350 15.466 -4.813 1.00 86.19 94 ASN A CA 1
ATOM 686 C C . ASN A 1 94 ? -12.751 14.058 -4.931 1.00 86.19 94 ASN A C 1
ATOM 688 O O . ASN A 1 94 ? -11.537 13.929 -5.072 1.00 86.19 94 ASN A O 1
ATOM 692 N N . ILE A 1 95 ? -13.585 13.011 -4.904 1.00 83.94 95 ILE A N 1
ATOM 693 C CA . ILE A 1 95 ? -13.131 11.633 -5.144 1.00 83.94 95 ILE A CA 1
ATOM 694 C C . ILE A 1 95 ? -12.566 11.506 -6.563 1.00 83.94 95 ILE A C 1
ATOM 696 O O . ILE A 1 95 ? -11.460 10.998 -6.732 1.00 83.94 95 ILE A O 1
ATOM 700 N N . LEU A 1 96 ? -13.293 11.996 -7.573 1.00 86.25 96 LEU A N 1
ATOM 701 C CA . LEU A 1 96 ? -12.843 11.965 -8.967 1.00 86.25 96 LEU A CA 1
ATOM 702 C C . LEU A 1 96 ? -11.547 12.755 -9.161 1.00 86.25 96 LEU A C 1
ATOM 704 O O . LEU A 1 96 ? -10.628 12.248 -9.792 1.00 86.25 96 LEU A O 1
ATOM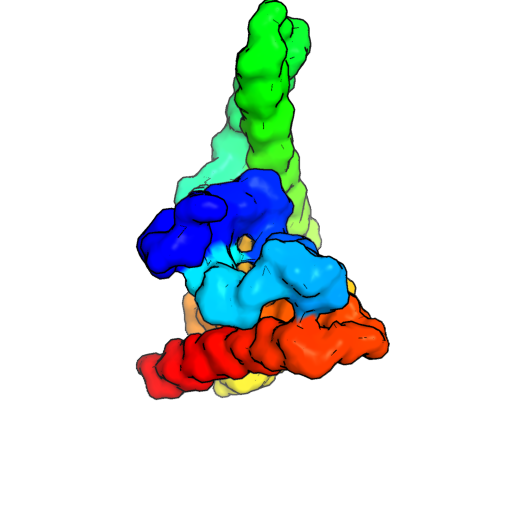 708 N N . LEU A 1 97 ? -11.430 13.944 -8.565 1.00 89.00 97 LEU A N 1
ATOM 709 C CA . LEU A 1 97 ? -10.191 14.724 -8.581 1.00 89.00 97 LEU A CA 1
ATOM 710 C C . LEU A 1 97 ? -9.018 13.951 -7.979 1.00 89.00 97 LEU A C 1
ATOM 712 O O . LEU A 1 97 ? -7.960 13.891 -8.598 1.00 89.00 97 LEU A O 1
ATOM 716 N N . GLY A 1 98 ? -9.201 13.336 -6.807 1.00 84.06 98 GLY A N 1
ATOM 717 C CA . GLY A 1 98 ? -8.163 12.524 -6.169 1.00 84.06 98 GLY A CA 1
ATOM 718 C C . GLY A 1 98 ? -7.708 11.368 -7.061 1.00 84.06 98 GLY A C 1
ATOM 719 O O . GLY A 1 98 ? -6.513 11.202 -7.293 1.00 84.06 98 GLY A O 1
ATOM 720 N N . ILE A 1 99 ? -8.658 10.624 -7.633 1.00 79.00 99 ILE A N 1
ATOM 721 C CA . ILE A 1 99 ? -8.377 9.537 -8.582 1.00 79.00 99 ILE A CA 1
ATOM 722 C C . ILE A 1 99 ? -7.629 10.070 -9.815 1.00 79.00 99 ILE A C 1
ATOM 724 O O . ILE A 1 99 ? -6.602 9.516 -10.206 1.00 79.00 99 ILE A O 1
ATOM 728 N N . GLY A 1 100 ? -8.108 11.165 -10.404 1.00 85.50 100 GLY A N 1
ATOM 729 C CA . GLY A 1 100 ? -7.509 11.788 -11.580 1.00 85.50 100 GLY A CA 1
ATOM 730 C C . GLY A 1 100 ? -6.076 12.264 -11.339 1.00 85.50 100 GLY A C 1
ATOM 731 O O . GLY A 1 100 ? -5.199 12.001 -12.160 1.00 85.50 100 GLY A O 1
ATOM 732 N N . PHE A 1 101 ? -5.804 12.891 -10.192 1.00 86.06 101 PHE A N 1
ATOM 733 C CA . PHE A 1 101 ? -4.453 13.315 -9.823 1.00 86.06 101 PHE A CA 1
ATOM 734 C C . PHE A 1 101 ? -3.510 12.146 -9.542 1.00 86.06 101 PHE A C 1
ATOM 736 O O . PHE A 1 101 ? -2.338 12.240 -9.899 1.00 86.06 101 PHE A O 1
ATOM 743 N N . ILE A 1 102 ? -3.990 11.039 -8.965 1.00 78.94 102 ILE A N 1
ATOM 744 C CA . ILE A 1 102 ? -3.174 9.825 -8.799 1.00 78.94 102 ILE A CA 1
ATOM 745 C C . ILE A 1 102 ? -2.744 9.292 -10.167 1.00 78.94 102 ILE A C 1
ATOM 747 O O . ILE A 1 102 ? -1.560 9.036 -10.379 1.00 78.94 102 ILE A O 1
ATOM 751 N N . PHE A 1 103 ? -3.677 9.192 -11.115 1.00 78.00 103 PHE A N 1
ATOM 752 C CA . PHE A 1 103 ? -3.366 8.746 -12.472 1.00 78.00 103 PHE A CA 1
ATOM 753 C C . PHE A 1 103 ? -2.426 9.698 -13.215 1.00 78.00 103 PHE A C 1
ATOM 755 O O . PHE A 1 103 ? -1.482 9.243 -13.864 1.00 78.00 103 PHE A O 1
ATOM 762 N N . LEU A 1 104 ? -2.638 11.010 -13.087 1.00 84.12 104 LEU A N 1
ATOM 763 C CA . LEU A 1 104 ? -1.743 12.011 -13.662 1.00 84.12 104 LEU A CA 1
ATOM 764 C C . LEU A 1 104 ? -0.338 11.915 -13.055 1.00 84.12 104 LEU A C 1
ATOM 766 O O . LEU A 1 104 ? 0.642 11.891 -13.794 1.00 84.12 104 LEU A O 1
ATOM 770 N N . GLY A 1 105 ? -0.234 11.807 -11.729 1.00 80.94 105 GLY A N 1
ATOM 771 C CA . GLY A 1 105 ? 1.040 11.650 -11.029 1.00 80.94 105 GLY A CA 1
ATOM 772 C C . GLY A 1 105 ? 1.789 10.399 -11.483 1.00 80.94 105 GLY A C 1
ATOM 773 O O . GLY A 1 105 ? 2.978 10.469 -11.778 1.00 80.94 105 GLY A O 1
ATOM 774 N N . MET A 1 106 ? 1.084 9.276 -11.641 1.00 75.06 106 MET A N 1
ATOM 775 C CA . MET A 1 106 ? 1.663 8.048 -12.189 1.00 75.06 106 MET A CA 1
ATOM 776 C C . MET A 1 106 ? 2.176 8.227 -13.622 1.00 75.06 106 MET A C 1
ATOM 778 O O . MET A 1 106 ? 3.279 7.774 -13.929 1.00 75.06 106 MET A O 1
ATOM 782 N N . LYS A 1 107 ? 1.415 8.914 -14.486 1.00 76.69 107 LYS A N 1
ATOM 783 C CA . LYS A 1 107 ? 1.840 9.217 -15.860 1.00 76.69 107 LYS A CA 1
ATOM 784 C C . LYS A 1 107 ? 3.119 10.057 -15.875 1.00 76.69 107 LYS A C 1
ATOM 786 O O . LYS A 1 107 ? 4.083 9.668 -16.530 1.00 76.69 107 LYS A O 1
ATOM 791 N N . VAL A 1 108 ? 3.159 11.132 -15.086 1.00 83.25 108 VAL A N 1
ATOM 792 C CA . VAL A 1 108 ? 4.336 12.007 -14.950 1.00 83.25 108 VAL A CA 1
ATOM 793 C C . VAL A 1 108 ? 5.548 11.230 -14.438 1.00 83.25 108 VAL A C 1
ATOM 795 O O . VAL A 1 108 ? 6.641 11.371 -14.986 1.00 83.25 108 VAL A O 1
ATOM 798 N N . MET A 1 109 ? 5.378 10.378 -13.422 1.00 76.62 109 MET A N 1
ATOM 799 C CA . MET A 1 109 ? 6.475 9.548 -12.919 1.00 76.62 109 MET A CA 1
ATOM 800 C C . MET A 1 109 ? 7.008 8.602 -13.999 1.00 76.62 109 MET A C 1
ATOM 802 O O . MET A 1 109 ? 8.217 8.447 -14.134 1.00 76.62 109 MET A O 1
ATOM 806 N N . SER A 1 110 ? 6.126 8.001 -14.797 1.00 73.56 110 SER A N 1
ATOM 807 C CA . SER A 1 110 ? 6.531 7.087 -15.865 1.00 73.56 110 SER A CA 1
ATOM 808 C C . SER A 1 110 ? 7.271 7.798 -16.994 1.00 73.56 110 SER A C 1
ATOM 810 O O . SER A 1 110 ? 8.315 7.326 -17.433 1.00 73.56 110 SER A O 1
ATOM 812 N N . GLU A 1 111 ? 6.770 8.953 -17.433 1.00 78.31 111 GLU A N 1
ATOM 813 C CA . GLU A 1 111 ? 7.435 9.793 -18.437 1.00 78.31 111 GLU A CA 1
ATOM 814 C C . GLU A 1 111 ? 8.794 10.300 -17.941 1.00 78.31 111 GLU A C 1
ATOM 816 O O . GLU A 1 111 ? 9.743 10.359 -18.715 1.00 78.31 111 GLU A O 1
ATOM 821 N N . SER A 1 112 ? 8.920 10.585 -16.642 1.00 81.69 112 SER A N 1
ATOM 822 C CA . SER A 1 112 ? 10.185 11.014 -16.029 1.00 81.69 112 SER A CA 1
ATOM 823 C C . SER A 1 112 ? 11.216 9.886 -15.935 1.00 81.69 112 SER A C 1
ATOM 825 O O . SER A 1 112 ? 12.416 10.148 -15.968 1.00 81.69 112 SER A O 1
ATOM 827 N N . VAL A 1 113 ? 10.767 8.632 -15.814 1.00 73.25 113 VAL A N 1
ATOM 828 C CA . VAL A 1 113 ? 11.645 7.451 -15.752 1.00 73.25 113 VAL A CA 1
ATOM 829 C C . VAL A 1 113 ? 11.966 6.903 -17.148 1.00 73.25 113 VAL A C 1
ATOM 831 O O . VAL A 1 113 ? 12.982 6.234 -17.324 1.00 73.25 113 VAL A O 1
ATOM 834 N N . ALA A 1 114 ? 11.171 7.231 -18.170 1.00 73.94 114 ALA A N 1
ATOM 835 C CA . ALA A 1 114 ? 11.385 6.771 -19.541 1.00 73.94 114 ALA A CA 1
ATOM 836 C C . ALA A 1 114 ? 12.797 7.053 -20.109 1.00 73.94 114 ALA A C 1
ATOM 838 O O . ALA A 1 114 ? 13.329 6.153 -20.756 1.00 73.94 114 ALA A O 1
ATOM 839 N N . PRO A 1 115 ? 13.458 8.206 -19.861 1.00 78.25 115 PRO A N 1
ATOM 840 C CA . PRO A 1 115 ? 14.822 8.461 -20.338 1.00 78.25 115 PRO A CA 1
ATOM 841 C C . PRO A 1 115 ? 15.883 7.584 -19.662 1.00 78.25 115 PRO A C 1
ATOM 843 O O . PRO A 1 115 ? 16.936 7.332 -20.245 1.00 78.25 115 PRO A O 1
ATOM 846 N N . LEU A 1 116 ? 15.623 7.074 -18.448 1.00 72.06 116 LEU A N 1
ATOM 847 C CA . LEU A 1 116 ? 16.566 6.180 -17.770 1.00 72.06 116 LEU A CA 1
ATOM 848 C C . LEU A 1 116 ? 16.728 4.849 -18.505 1.00 72.06 116 LEU A C 1
ATOM 850 O O . LEU A 1 116 ? 17.757 4.201 -18.339 1.00 72.06 116 LEU A O 1
ATOM 854 N N . LYS A 1 117 ? 15.772 4.463 -19.361 1.00 67.06 117 LYS A N 1
ATOM 855 C CA . LYS A 1 117 ? 15.865 3.234 -20.159 1.00 67.06 117 LYS A CA 1
ATOM 856 C C . LYS A 1 117 ? 17.113 3.189 -21.036 1.00 67.06 117 LYS A C 1
ATOM 858 O O . LYS A 1 117 ? 17.565 2.098 -21.347 1.00 67.06 117 LYS A O 1
ATOM 863 N N . ASP A 1 118 ? 17.659 4.338 -21.431 1.00 73.69 118 ASP A N 1
ATOM 864 C CA . ASP A 1 118 ? 18.814 4.425 -22.326 1.00 73.69 118 ASP A CA 1
ATOM 865 C C . ASP A 1 118 ? 20.153 4.443 -21.561 1.00 73.69 118 ASP A C 1
ATOM 867 O O . ASP A 1 118 ? 21.213 4.259 -22.160 1.00 73.69 118 ASP A O 1
ATOM 871 N N . HIS A 1 119 ? 20.124 4.558 -20.226 1.00 82.75 119 HIS A N 1
ATOM 872 C CA . HIS A 1 119 ? 21.313 4.439 -19.383 1.00 82.75 119 HIS A CA 1
ATOM 873 C C . HIS A 1 119 ? 21.723 2.973 -19.178 1.00 82.75 119 HIS A C 1
ATOM 875 O O . HIS A 1 119 ? 20.947 2.153 -18.683 1.00 82.75 119 HIS A O 1
ATOM 881 N N . ALA A 1 120 ? 22.9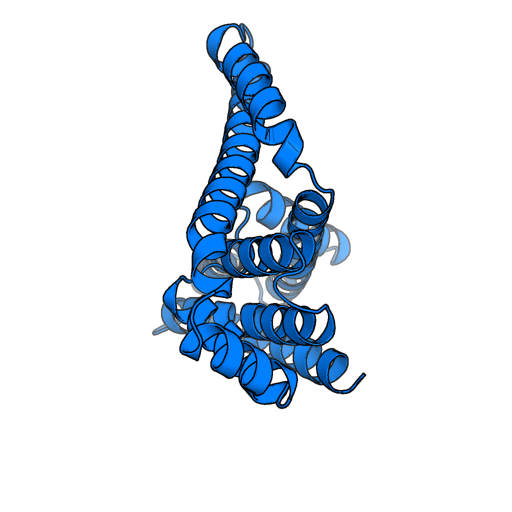89 2.658 -19.471 1.00 79.69 120 ALA A N 1
ATOM 882 C CA . ALA A 1 120 ? 23.552 1.309 -19.339 1.00 79.69 120 ALA A CA 1
ATOM 883 C C . ALA A 1 120 ? 23.384 0.714 -17.927 1.00 79.69 120 ALA A C 1
ATOM 885 O O . ALA A 1 120 ? 22.909 -0.410 -17.795 1.00 79.69 120 ALA A O 1
ATOM 886 N N . LEU A 1 121 ? 23.665 1.502 -16.879 1.00 81.75 121 LEU A N 1
ATOM 887 C CA . LEU A 1 121 ? 23.482 1.100 -15.476 1.00 81.75 121 LEU A CA 1
ATOM 888 C C . LEU A 1 121 ? 22.035 0.705 -15.155 1.00 81.75 121 LEU A C 1
ATOM 890 O O . LEU A 1 121 ? 21.797 -0.240 -14.407 1.00 81.75 121 LEU A O 1
ATOM 894 N N . PHE A 1 122 ? 21.056 1.417 -15.715 1.00 78.25 122 PHE A N 1
ATOM 895 C CA . PHE A 1 122 ? 19.646 1.134 -15.468 1.00 78.25 122 PHE A CA 1
ATOM 896 C C . PHE A 1 122 ? 19.212 -0.155 -16.171 1.00 78.25 122 PHE A C 1
ATOM 898 O O . PHE A 1 122 ? 18.583 -1.003 -15.538 1.00 78.25 122 PHE A O 1
ATOM 905 N N . LYS A 1 123 ? 19.620 -0.360 -17.433 1.00 76.50 123 LYS A N 1
ATOM 906 C CA . LYS A 1 123 ? 19.388 -1.628 -18.149 1.00 76.50 123 LYS A CA 1
ATOM 907 C C . LYS A 1 123 ? 20.022 -2.811 -17.426 1.00 76.50 123 LYS A C 1
ATOM 909 O O . LYS A 1 123 ? 19.359 -3.825 -17.235 1.00 76.50 123 LYS A O 1
ATOM 914 N N . GLU A 1 124 ? 21.275 -2.682 -16.999 1.00 81.69 124 GLU A N 1
ATOM 915 C CA . GLU A 1 124 ? 21.982 -3.739 -16.273 1.00 81.69 124 GLU A CA 1
ATOM 916 C C . GLU A 1 124 ? 21.284 -4.067 -14.947 1.00 81.69 124 GLU A C 1
ATOM 918 O O . GLU A 1 124 ? 21.036 -5.232 -14.644 1.00 81.69 124 GLU A O 1
ATOM 923 N N . THR A 1 125 ? 20.863 -3.043 -14.198 1.00 80.88 125 THR A N 1
ATOM 924 C CA . THR A 1 125 ? 20.117 -3.226 -12.945 1.00 80.88 125 THR A CA 1
ATOM 925 C C . THR A 1 125 ? 18.782 -3.934 -13.179 1.00 80.88 125 THR A C 1
ATOM 927 O O . THR A 1 125 ? 18.461 -4.872 -12.451 1.00 80.88 125 THR A O 1
ATOM 930 N N . LEU A 1 126 ? 18.012 -3.536 -14.200 1.00 79.19 126 LEU A N 1
ATOM 931 C CA . LEU A 1 126 ? 16.751 -4.200 -14.548 1.00 79.19 126 LEU A CA 1
ATOM 932 C C . LEU A 1 126 ? 16.970 -5.653 -14.986 1.00 79.19 126 LEU A C 1
ATOM 934 O O . LEU A 1 126 ? 16.238 -6.530 -14.539 1.00 79.19 126 LEU A O 1
ATOM 938 N N . THR A 1 127 ? 18.008 -5.915 -15.781 1.00 79.38 127 THR A N 1
ATOM 939 C CA . THR A 1 127 ? 18.350 -7.268 -16.250 1.00 79.38 127 THR A CA 1
ATOM 940 C C . THR A 1 127 ? 18.764 -8.166 -15.080 1.00 79.38 127 THR A C 1
ATOM 942 O O . THR A 1 127 ? 18.319 -9.306 -14.970 1.00 79.38 127 THR A O 1
ATOM 945 N N . ASN A 1 128 ? 19.564 -7.647 -14.144 1.00 84.00 128 ASN A N 1
ATOM 946 C CA . ASN A 1 128 ? 19.961 -8.372 -12.935 1.00 84.00 128 ASN A CA 1
ATOM 947 C C . ASN A 1 128 ? 18.766 -8.667 -12.017 1.00 84.00 128 ASN A C 1
ATOM 949 O O . ASN A 1 128 ? 18.670 -9.761 -11.460 1.00 84.00 128 ASN A O 1
ATOM 953 N N . LEU A 1 129 ? 17.842 -7.712 -11.875 1.00 82.94 129 LEU A N 1
ATOM 954 C CA . LEU A 1 129 ? 16.603 -7.917 -11.123 1.00 82.94 129 LEU A CA 1
ATOM 955 C C . LEU A 1 129 ? 15.689 -8.948 -11.798 1.00 82.94 129 LEU A C 1
ATOM 957 O O . LEU A 1 129 ? 15.020 -9.709 -11.104 1.00 82.94 129 LEU A O 1
ATOM 961 N N . GLU A 1 130 ? 15.662 -8.984 -13.128 1.00 82.75 130 GLU A N 1
ATOM 962 C CA . GLU A 1 130 ? 14.868 -9.946 -13.893 1.00 82.75 130 GLU A CA 1
ATOM 963 C C . GLU A 1 130 ? 15.422 -11.374 -13.772 1.00 82.75 130 GLU A C 1
ATOM 965 O O . GLU A 1 130 ? 14.655 -12.318 -13.595 1.00 82.75 130 GLU A O 1
ATOM 970 N N . ASN A 1 131 ? 16.749 -11.529 -13.767 1.00 83.88 131 ASN A N 1
ATOM 971 C CA . ASN A 1 131 ? 17.413 -12.827 -13.603 1.00 83.88 131 ASN A CA 1
ATOM 972 C C . ASN A 1 131 ? 17.303 -13.394 -12.179 1.00 83.88 131 ASN A C 1
ATOM 974 O O . ASN A 1 131 ? 17.396 -14.607 -11.987 1.00 83.88 131 ASN A O 1
ATOM 978 N N . ILE A 1 132 ? 17.127 -12.533 -11.170 1.00 88.50 132 ILE A N 1
ATOM 979 C CA . ILE A 1 132 ? 17.060 -12.929 -9.758 1.00 88.50 132 ILE A CA 1
ATOM 980 C C . ILE A 1 132 ? 15.740 -12.422 -9.149 1.00 88.50 132 ILE A C 1
ATOM 982 O O . ILE A 1 132 ? 15.722 -11.374 -8.495 1.00 88.50 132 ILE A O 1
ATOM 986 N N . PRO A 1 133 ? 14.631 -13.183 -9.267 1.00 86.81 133 PRO A N 1
ATOM 987 C CA . PRO A 1 133 ? 13.313 -12.782 -8.760 1.00 86.81 133 PRO A CA 1
ATOM 988 C C . PRO A 1 133 ? 13.303 -12.425 -7.268 1.00 86.81 133 PRO A C 1
ATOM 990 O O . PRO A 1 133 ? 12.562 -11.544 -6.833 1.00 86.81 133 PRO A O 1
ATOM 993 N N . LEU A 1 134 ? 14.159 -13.072 -6.467 1.00 90.12 134 LEU A N 1
ATOM 994 C CA . LEU A 1 134 ? 14.305 -12.757 -5.045 1.00 90.12 134 LEU A CA 1
ATOM 995 C C . LEU A 1 134 ? 14.865 -11.342 -4.827 1.00 90.12 134 LEU A C 1
ATOM 997 O O . LEU A 1 134 ? 14.416 -10.635 -3.926 1.00 90.12 134 LEU A O 1
ATOM 1001 N N . LEU A 1 135 ? 15.807 -10.904 -5.668 1.00 90.12 135 LEU A N 1
ATOM 1002 C CA . LEU A 1 135 ? 16.366 -9.553 -5.628 1.00 90.12 135 LEU A CA 1
ATOM 1003 C C . LEU A 1 135 ? 15.292 -8.519 -5.995 1.00 90.12 135 LEU A C 1
ATOM 1005 O O . LEU A 1 135 ? 15.190 -7.484 -5.339 1.00 90.12 135 LEU A O 1
ATOM 1009 N N . ALA A 1 136 ? 14.452 -8.825 -6.988 1.00 91.06 136 ALA A N 1
ATOM 1010 C CA . ALA A 1 136 ? 13.308 -7.998 -7.371 1.00 91.06 136 ALA A CA 1
ATOM 1011 C C . ALA A 1 136 ? 12.244 -7.889 -6.264 1.00 91.06 136 ALA A C 1
ATOM 1013 O O . ALA A 1 136 ? 11.690 -6.815 -6.020 1.00 91.06 136 ALA A O 1
ATOM 1014 N N . LEU A 1 137 ? 11.995 -8.975 -5.531 1.00 93.25 137 LEU A N 1
ATOM 1015 C CA . LEU A 1 137 ? 11.128 -8.953 -4.354 1.00 93.25 137 LEU A CA 1
ATOM 1016 C C . LEU A 1 137 ? 11.713 -8.077 -3.241 1.00 93.25 137 LEU A C 1
ATOM 1018 O O . LEU A 1 137 ? 11.009 -7.233 -2.679 1.00 93.25 137 LEU A O 1
ATOM 1022 N N . LEU A 1 138 ? 13.000 -8.235 -2.930 1.00 92.31 138 LEU A N 1
ATOM 1023 C CA . LEU A 1 138 ? 13.663 -7.440 -1.894 1.00 92.31 138 LEU A CA 1
ATOM 1024 C C . LEU A 1 138 ? 13.753 -5.958 -2.270 1.00 92.31 138 LEU A C 1
ATOM 1026 O O . LEU A 1 138 ? 13.543 -5.106 -1.405 1.00 92.31 138 LEU A O 1
ATOM 1030 N N . SER A 1 139 ? 13.993 -5.631 -3.542 1.00 90.69 139 SER A N 1
ATOM 1031 C CA . SER A 1 139 ? 14.014 -4.244 -4.013 1.00 90.69 139 SER A CA 1
ATOM 1032 C C . SER A 1 139 ? 12.632 -3.597 -3.899 1.00 90.69 139 SER A C 1
ATOM 1034 O O . SER A 1 139 ? 12.519 -2.498 -3.355 1.00 90.69 139 SER A O 1
ATOM 1036 N N . GLY A 1 140 ? 11.566 -4.306 -4.292 1.00 91.44 140 GLY A N 1
ATOM 1037 C CA . GLY A 1 140 ? 10.185 -3.857 -4.106 1.00 91.44 140 GLY A CA 1
ATOM 1038 C C . GLY A 1 140 ? 9.821 -3.666 -2.632 1.00 91.44 140 GLY A C 1
ATOM 1039 O O . GLY A 1 140 ? 9.188 -2.667 -2.270 1.00 91.44 140 GLY A O 1
ATOM 1040 N N . MET A 1 141 ? 10.264 -4.581 -1.763 1.00 93.12 141 MET A N 1
ATOM 1041 C CA . MET A 1 141 ? 10.083 -4.481 -0.312 1.00 93.12 141 MET A CA 1
ATOM 1042 C C . MET A 1 141 ? 10.790 -3.255 0.262 1.00 93.12 141 MET A C 1
ATOM 1044 O O . MET A 1 141 ? 10.171 -2.491 1.005 1.00 93.12 141 MET A O 1
ATOM 1048 N N . LEU A 1 142 ? 12.057 -3.043 -0.090 1.00 92.81 142 LEU A N 1
ATOM 1049 C CA . LEU A 1 142 ? 12.865 -1.929 0.400 1.00 92.81 142 LEU A CA 1
ATOM 1050 C C . LEU A 1 142 ? 12.311 -0.591 -0.091 1.00 92.81 142 LEU A C 1
ATOM 1052 O O . LEU A 1 142 ? 12.049 0.298 0.717 1.00 92.81 142 LEU A O 1
ATOM 1056 N N . PHE A 1 143 ? 12.033 -0.477 -1.389 1.00 90.38 143 PHE A N 1
ATOM 1057 C CA . PHE A 1 143 ? 11.466 0.728 -1.989 1.00 90.38 143 PHE A CA 1
ATOM 1058 C C . PHE A 1 143 ? 10.118 1.096 -1.357 1.00 90.38 143 PHE A C 1
ATOM 1060 O O . PHE A 1 143 ? 9.894 2.243 -0.969 1.00 90.38 143 PHE A O 1
ATOM 1067 N N . THR A 1 144 ? 9.245 0.106 -1.158 1.00 91.56 144 THR A N 1
ATOM 1068 C CA . THR A 1 144 ? 7.952 0.334 -0.502 1.00 91.56 144 THR A CA 1
ATOM 1069 C C . THR A 1 144 ? 8.096 0.646 0.980 1.00 91.56 144 THR A C 1
ATOM 1071 O O . THR A 1 144 ? 7.287 1.394 1.510 1.00 91.56 144 THR A O 1
ATOM 1074 N N . SER A 1 145 ? 9.100 0.099 1.666 1.00 90.38 145 SER A N 1
ATOM 1075 C CA . SER A 1 145 ? 9.351 0.426 3.076 1.00 90.38 145 SER A CA 1
ATOM 1076 C C . SER A 1 145 ? 9.812 1.874 3.239 1.00 90.38 145 SER A C 1
ATOM 1078 O O . SER A 1 145 ? 9.391 2.542 4.177 1.00 90.38 145 SER A O 1
ATOM 1080 N N . LEU A 1 146 ? 10.622 2.380 2.302 1.00 88.06 146 LEU A N 1
ATOM 1081 C CA . LEU A 1 146 ? 11.083 3.772 2.297 1.00 88.06 146 LEU A CA 1
ATOM 1082 C C . LEU A 1 146 ? 9.951 4.751 1.968 1.00 88.06 146 LEU A C 1
ATOM 1084 O O . LEU A 1 146 ? 9.748 5.732 2.680 1.00 88.06 146 LEU A O 1
ATOM 1088 N N . ILE A 1 147 ? 9.187 4.469 0.910 1.00 86.38 147 ILE A N 1
ATOM 1089 C CA . ILE A 1 147 ? 8.076 5.328 0.465 1.00 86.38 147 ILE A CA 1
ATOM 1090 C C . ILE A 1 147 ? 6.817 5.127 1.322 1.00 86.38 147 ILE A C 1
ATOM 1092 O O . ILE A 1 147 ? 5.930 5.975 1.348 1.00 86.38 147 ILE A O 1
ATOM 1096 N N . GLN A 1 148 ? 6.734 4.007 2.040 1.00 86.69 148 GLN A N 1
ATOM 1097 C CA . GLN A 1 148 ? 5.623 3.605 2.908 1.00 86.69 148 GLN A CA 1
ATOM 1098 C C . GLN A 1 148 ? 4.274 3.435 2.184 1.00 86.69 148 GLN A C 1
ATOM 1100 O O . GLN A 1 148 ? 3.218 3.396 2.819 1.00 86.69 148 GLN A O 1
ATOM 1105 N N . SER A 1 149 ? 4.286 3.286 0.855 1.00 86.19 149 SER A N 1
ATOM 1106 C CA . SER A 1 149 ? 3.077 3.149 0.033 1.00 86.19 149 SER A CA 1
ATOM 1107 C C . SER A 1 149 ? 3.215 2.046 -1.014 1.00 86.19 149 SER A C 1
ATOM 1109 O O . SER A 1 149 ? 3.857 2.233 -2.046 1.00 86.19 149 SER A O 1
ATOM 1111 N N . SER A 1 150 ? 2.555 0.900 -0.790 1.00 89.19 150 SER A N 1
ATOM 1112 C CA . SER A 1 150 ? 2.497 -0.181 -1.792 1.00 89.19 150 SER A CA 1
ATOM 1113 C C . SER A 1 150 ? 1.736 0.225 -3.044 1.00 89.19 150 SER A C 1
ATOM 1115 O O . SER A 1 150 ? 2.018 -0.286 -4.121 1.00 89.19 150 SER A O 1
ATOM 1117 N N . THR A 1 151 ? 0.752 1.117 -2.912 1.00 83.31 151 THR A N 1
ATOM 1118 C CA . THR A 1 151 ? -0.078 1.578 -4.029 1.00 83.31 151 THR A CA 1
ATOM 1119 C C . THR A 1 151 ? 0.754 2.414 -4.999 1.00 83.31 151 THR A C 1
ATOM 1121 O O . THR A 1 151 ? 0.652 2.228 -6.207 1.00 83.31 151 THR A O 1
ATOM 1124 N N . ALA A 1 152 ? 1.638 3.272 -4.474 1.00 81.12 152 ALA A N 1
ATOM 1125 C CA . ALA A 1 152 ? 2.573 4.048 -5.286 1.00 81.12 152 ALA A CA 1
ATOM 1126 C C . ALA A 1 152 ? 3.599 3.143 -5.982 1.00 81.12 152 ALA A C 1
ATOM 1128 O O . ALA A 1 152 ? 3.791 3.253 -7.192 1.00 81.12 152 ALA A O 1
ATOM 1129 N N . THR A 1 153 ? 4.207 2.204 -5.248 1.00 87.69 153 THR A N 1
ATOM 1130 C CA . THR A 1 153 ? 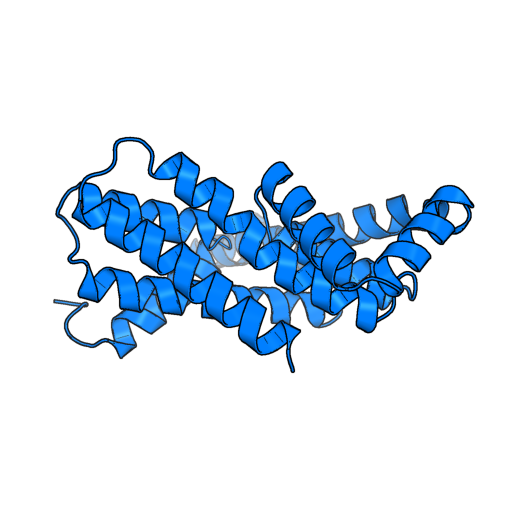5.156 1.244 -5.830 1.00 87.69 153 THR A CA 1
ATOM 1131 C C . THR A 1 153 ? 4.508 0.393 -6.915 1.00 87.69 153 THR A C 1
ATOM 1133 O O . THR A 1 153 ? 5.052 0.290 -8.008 1.00 87.69 153 THR A O 1
ATOM 1136 N N . MET A 1 154 ? 3.318 -0.153 -6.662 1.00 86.62 154 MET A N 1
ATOM 1137 C CA . MET A 1 154 ? 2.590 -0.931 -7.660 1.00 86.62 154 MET A CA 1
ATOM 1138 C C . MET A 1 154 ? 2.197 -0.084 -8.871 1.00 86.62 154 MET A C 1
ATOM 1140 O O . MET A 1 154 ? 2.347 -0.548 -9.996 1.00 86.62 154 MET A O 1
ATOM 1144 N N . GLY A 1 155 ? 1.729 1.149 -8.662 1.00 80.69 155 GLY A N 1
ATOM 1145 C CA . GLY A 1 155 ? 1.395 2.064 -9.750 1.00 80.69 155 GLY A CA 1
ATOM 1146 C C . GLY A 1 155 ? 2.591 2.331 -10.666 1.00 80.69 155 GLY A C 1
ATOM 1147 O O . GLY A 1 155 ? 2.464 2.225 -11.885 1.00 80.69 155 GLY A O 1
ATOM 1148 N N . LEU A 1 156 ? 3.768 2.581 -10.087 1.00 81.00 156 LEU A N 1
ATOM 1149 C CA . LEU A 1 156 ? 5.017 2.716 -10.837 1.00 81.00 156 LEU A CA 1
ATOM 1150 C C . LEU A 1 156 ? 5.353 1.449 -11.623 1.00 81.00 156 LEU A C 1
ATOM 1152 O O . LEU A 1 156 ? 5.573 1.524 -12.828 1.00 81.00 156 LEU A O 1
ATOM 1156 N N . THR A 1 157 ? 5.346 0.284 -10.973 1.00 87.06 157 THR A N 1
ATOM 1157 C CA . THR A 1 157 ? 5.635 -0.997 -11.630 1.00 87.06 157 THR A CA 1
ATOM 1158 C C . THR A 1 157 ? 4.672 -1.268 -12.789 1.00 87.06 157 THR A C 1
ATOM 1160 O O . THR A 1 157 ? 5.113 -1.607 -13.883 1.00 87.06 157 THR A O 1
ATOM 1163 N N . ILE A 1 158 ? 3.366 -1.059 -12.594 1.00 82.19 158 ILE A N 1
ATOM 1164 C CA . ILE A 1 158 ? 2.358 -1.218 -13.652 1.00 82.19 158 ILE A CA 1
ATOM 1165 C C . ILE A 1 158 ? 2.634 -0.250 -14.805 1.00 82.19 158 ILE A C 1
ATOM 1167 O O . ILE A 1 158 ? 2.584 -0.656 -15.964 1.00 82.19 158 ILE A O 1
ATOM 1171 N N . SER A 1 159 ? 2.952 1.010 -14.508 1.00 77.12 159 SER A N 1
ATOM 1172 C CA . SER A 1 159 ? 3.205 2.014 -15.542 1.00 77.12 159 SER A CA 1
ATOM 1173 C C . SER A 1 159 ? 4.447 1.689 -16.376 1.00 77.12 159 SER A C 1
ATOM 1175 O O . SER A 1 159 ? 4.398 1.747 -17.605 1.00 77.12 159 SER A O 1
ATOM 1177 N N . LEU A 1 160 ? 5.534 1.260 -15.728 1.00 79.69 160 LEU A N 1
ATOM 1178 C CA . LEU A 1 160 ? 6.748 0.805 -16.411 1.00 79.69 160 LEU A CA 1
ATOM 1179 C C . LEU A 1 160 ? 6.475 -0.438 -17.272 1.00 79.69 160 LEU A C 1
ATOM 1181 O O . LEU A 1 160 ? 6.949 -0.515 -18.405 1.00 79.69 160 LEU A O 1
ATOM 1185 N N . ALA A 1 161 ? 5.671 -1.383 -16.774 1.00 83.38 161 ALA A N 1
ATOM 1186 C CA . ALA A 1 161 ? 5.291 -2.578 -17.526 1.00 83.38 161 ALA A CA 1
ATOM 1187 C C . ALA A 1 161 ? 4.423 -2.232 -18.748 1.00 83.38 161 ALA A C 1
ATOM 1189 O O . ALA A 1 161 ? 4.640 -2.756 -19.839 1.00 83.38 161 ALA A O 1
ATOM 1190 N N . MET A 1 162 ? 3.480 -1.295 -18.605 1.00 75.50 162 MET A N 1
ATOM 1191 C CA . MET A 1 162 ? 2.630 -0.823 -19.705 1.00 75.50 162 MET A CA 1
ATOM 1192 C C . MET A 1 162 ? 3.414 -0.124 -20.823 1.00 75.50 162 MET A C 1
ATOM 1194 O O . MET A 1 162 ? 2.977 -0.156 -21.971 1.00 75.50 162 MET A O 1
ATOM 1198 N N . GLN A 1 163 ? 4.549 0.497 -20.498 1.00 73.19 163 GLN A N 1
ATOM 1199 C CA . GLN A 1 163 ? 5.457 1.123 -21.465 1.00 73.19 163 GLN A CA 1
ATOM 1200 C C . GLN A 1 163 ? 6.485 0.141 -22.051 1.00 73.19 163 GLN A C 1
ATOM 1202 O O . GLN A 1 163 ? 7.328 0.545 -22.850 1.00 73.19 163 GLN A O 1
ATOM 1207 N N . GLY A 1 164 ? 6.433 -1.137 -21.656 1.00 76.00 164 GLY A N 1
ATOM 1208 C CA . GLY A 1 164 ? 7.375 -2.167 -22.095 1.00 76.00 164 GLY A CA 1
ATOM 1209 C C . GLY A 1 164 ? 8.778 -2.024 -21.502 1.00 76.00 164 GLY A C 1
ATOM 1210 O O . GLY A 1 164 ? 9.709 -2.642 -22.008 1.00 76.00 164 GLY A O 1
ATOM 1211 N N . LEU A 1 165 ? 8.949 -1.209 -20.454 1.00 77.69 165 LEU A N 1
ATOM 1212 C CA . LEU A 1 165 ? 10.248 -0.975 -19.812 1.00 77.69 165 LEU A CA 1
ATOM 1213 C C . LEU A 1 165 ? 10.658 -2.115 -18.878 1.00 77.69 165 LEU A C 1
ATOM 1215 O O . LEU A 1 165 ? 11.847 -2.337 -18.678 1.00 77.69 165 LEU A O 1
ATOM 1219 N N . ILE A 1 166 ? 9.683 -2.818 -18.300 1.00 86.12 166 ILE A N 1
ATOM 1220 C CA . ILE A 1 166 ? 9.910 -4.005 -17.472 1.00 86.12 166 ILE A CA 1
ATOM 1221 C C . ILE A 1 166 ? 8.994 -5.139 -17.923 1.00 86.12 166 ILE A C 1
ATOM 1223 O O . ILE A 1 166 ? 7.845 -4.906 -18.307 1.00 86.12 166 ILE A O 1
ATOM 1227 N N . SER A 1 167 ? 9.493 -6.371 -17.858 1.00 87.25 167 SER A N 1
ATOM 1228 C CA . SER A 1 167 ? 8.698 -7.560 -18.150 1.00 87.25 167 SER A CA 1
ATOM 1229 C C . SER A 1 167 ? 7.739 -7.891 -17.003 1.00 87.25 167 SER A C 1
ATOM 1231 O O . SER A 1 167 ? 7.900 -7.444 -15.862 1.00 87.25 167 SER A O 1
ATOM 1233 N N . LEU A 1 168 ? 6.738 -8.728 -17.288 1.00 86.50 168 LEU A N 1
ATOM 1234 C CA . LEU A 1 168 ? 5.829 -9.236 -16.259 1.00 86.50 168 LEU A CA 1
ATOM 1235 C C . LEU A 1 168 ? 6.582 -10.059 -15.194 1.00 86.50 168 LEU A C 1
ATOM 1237 O O . LEU A 1 168 ? 6.247 -9.988 -14.011 1.00 86.50 168 LEU A O 1
ATOM 1241 N N . ASN A 1 169 ? 7.631 -10.774 -15.619 1.00 86.81 169 ASN A N 1
ATOM 1242 C CA . ASN A 1 169 ? 8.494 -11.584 -14.759 1.00 86.81 169 ASN A CA 1
ATOM 1243 C C . ASN A 1 169 ? 9.234 -10.732 -13.725 1.00 86.81 169 ASN A C 1
ATOM 1245 O O . ASN A 1 169 ? 9.431 -11.181 -12.601 1.00 86.81 169 ASN A O 1
ATOM 1249 N N . LEU A 1 170 ? 9.588 -9.492 -14.074 1.00 89.00 170 LEU A N 1
ATOM 1250 C CA . LEU A 1 170 ? 10.168 -8.530 -13.141 1.00 89.00 170 LEU A CA 1
ATOM 1251 C C . LEU A 1 170 ? 9.094 -7.802 -12.310 1.00 89.00 170 LEU A C 1
ATOM 1253 O O . LEU A 1 170 ? 9.279 -7.542 -11.118 1.00 89.00 170 LEU A O 1
ATOM 1257 N N . ALA A 1 171 ? 7.948 -7.486 -12.914 1.00 89.25 171 ALA A N 1
ATOM 1258 C CA . ALA A 1 171 ? 6.874 -6.746 -12.258 1.00 89.25 171 ALA A CA 1
ATOM 1259 C C . ALA A 1 171 ? 6.227 -7.516 -11.090 1.00 89.25 171 ALA A C 1
ATOM 1261 O O . ALA A 1 171 ? 5.958 -6.926 -10.038 1.00 89.25 171 ALA A O 1
ATOM 1262 N N . ILE A 1 172 ? 5.979 -8.822 -11.252 1.00 90.62 172 ILE A N 1
ATOM 1263 C CA . ILE A 1 172 ? 5.294 -9.647 -10.242 1.00 90.62 172 ILE A CA 1
ATOM 1264 C C . ILE A 1 172 ? 6.087 -9.713 -8.920 1.00 90.62 172 ILE A C 1
ATOM 1266 O O . ILE A 1 172 ? 5.507 -9.370 -7.883 1.00 90.62 172 ILE A O 1
ATOM 1270 N N . PRO A 1 173 ? 7.391 -10.063 -8.899 1.00 92.19 173 PRO A N 1
ATOM 1271 C CA . PRO A 1 173 ? 8.179 -10.073 -7.669 1.00 92.19 173 PRO A CA 1
ATOM 1272 C C . PRO A 1 173 ? 8.238 -8.710 -6.976 1.00 92.19 173 PRO A C 1
ATOM 1274 O O . PRO A 1 173 ? 8.077 -8.653 -5.758 1.00 92.19 173 PRO A O 1
ATOM 1277 N N . ILE A 1 174 ? 8.378 -7.606 -7.724 1.00 92.31 174 ILE A N 1
ATOM 1278 C CA . ILE A 1 174 ? 8.368 -6.246 -7.152 1.00 92.31 174 ILE A CA 1
ATOM 1279 C C . ILE A 1 174 ? 7.029 -5.960 -6.462 1.00 92.31 174 ILE A C 1
ATOM 1281 O O . ILE A 1 174 ? 6.992 -5.453 -5.336 1.00 92.31 174 ILE A O 1
ATOM 1285 N N . ILE A 1 175 ? 5.917 -6.324 -7.107 1.00 91.12 175 ILE A N 1
ATOM 1286 C CA . ILE A 1 175 ? 4.568 -6.180 -6.552 1.00 91.12 175 ILE A CA 1
ATOM 1287 C C . ILE A 1 175 ? 4.409 -7.007 -5.270 1.00 91.12 175 ILE A C 1
ATOM 1289 O O . ILE A 1 175 ? 3.880 -6.495 -4.278 1.00 91.12 175 ILE A O 1
ATOM 1293 N N . LEU A 1 176 ? 4.881 -8.252 -5.250 1.00 91.50 176 LEU A N 1
ATOM 1294 C CA . LEU A 1 176 ? 4.853 -9.097 -4.053 1.00 91.50 176 LEU A CA 1
ATOM 1295 C C . LEU A 1 176 ? 5.709 -8.497 -2.928 1.00 91.50 176 LEU A C 1
ATOM 1297 O O . LEU A 1 176 ? 5.231 -8.350 -1.799 1.00 91.50 176 LEU A O 1
ATOM 1301 N N . GLY A 1 177 ? 6.920 -8.049 -3.255 1.00 92.25 177 GLY A N 1
ATOM 1302 C CA . GLY A 1 177 ? 7.816 -7.336 -2.348 1.00 92.25 177 GLY A CA 1
ATOM 1303 C C . GLY A 1 177 ? 7.167 -6.101 -1.734 1.00 92.25 177 GLY A C 1
ATOM 1304 O O . GLY A 1 177 ? 7.227 -5.903 -0.518 1.00 92.25 177 GLY A O 1
ATOM 1305 N N . SER A 1 178 ? 6.445 -5.316 -2.538 1.00 91.94 178 SER A N 1
ATOM 1306 C CA . SER A 1 178 ? 5.754 -4.116 -2.057 1.00 91.94 178 SER A CA 1
ATOM 1307 C C . SER A 1 178 ? 4.741 -4.412 -0.948 1.00 91.94 178 SER A C 1
ATOM 1309 O O . SER A 1 178 ? 4.606 -3.652 0.017 1.00 91.94 178 SER A O 1
ATOM 1311 N N . ARG A 1 179 ? 4.073 -5.571 -1.009 1.00 89.31 179 ARG A N 1
ATOM 1312 C CA . ARG A 1 179 ? 3.137 -5.986 0.042 1.00 89.31 179 ARG A CA 1
ATOM 1313 C C . ARG A 1 179 ? 3.853 -6.263 1.356 1.00 89.31 179 ARG A C 1
ATOM 1315 O O . ARG A 1 179 ? 3.317 -5.892 2.398 1.00 89.31 179 ARG A O 1
ATOM 1322 N N . LEU A 1 180 ? 5.054 -6.837 1.325 1.00 91.56 180 LEU A N 1
ATOM 1323 C CA . LEU A 1 180 ? 5.867 -7.014 2.532 1.00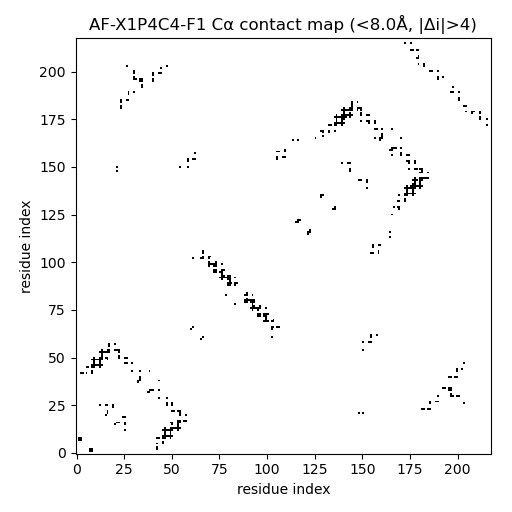 91.56 180 LEU A CA 1
ATOM 1324 C C . LEU A 1 180 ? 6.408 -5.687 3.053 1.00 91.56 180 LEU A C 1
ATOM 1326 O O . LEU A 1 180 ? 6.410 -5.472 4.263 1.00 91.56 180 LEU A O 1
ATOM 1330 N N . GLY A 1 181 ? 6.789 -4.772 2.160 1.00 90.56 181 GLY A N 1
ATOM 1331 C CA . GLY A 1 181 ? 7.340 -3.476 2.554 1.00 90.56 181 GLY A CA 1
ATOM 1332 C C . GLY A 1 181 ? 6.386 -2.688 3.452 1.00 90.56 181 GLY A C 1
ATOM 1333 O O . GLY A 1 181 ? 6.790 -2.150 4.477 1.00 90.56 181 GLY A O 1
ATOM 1334 N N . THR A 1 182 ? 5.082 -2.738 3.164 1.00 89.94 182 THR A N 1
ATOM 1335 C CA . THR A 1 182 ? 4.050 -2.101 4.007 1.00 89.94 182 THR A CA 1
ATOM 1336 C C . THR A 1 182 ? 3.943 -2.638 5.438 1.00 89.94 182 THR A C 1
ATOM 1338 O O . THR A 1 182 ? 3.337 -1.991 6.295 1.00 89.94 182 THR A O 1
ATOM 1341 N N . CYS A 1 183 ? 4.499 -3.814 5.734 1.00 88.62 183 CYS A N 1
ATOM 1342 C CA . CYS A 1 183 ? 4.526 -4.339 7.096 1.00 88.62 183 CYS A CA 1
ATOM 1343 C C . CYS A 1 183 ? 5.458 -3.534 8.005 1.00 88.62 183 CYS A C 1
ATOM 1345 O O . CYS A 1 183 ? 5.174 -3.437 9.197 1.00 88.62 183 CYS A O 1
ATOM 1347 N N . THR A 1 184 ? 6.520 -2.933 7.459 1.00 87.50 184 THR A N 1
ATOM 1348 C CA . THR A 1 184 ? 7.481 -2.133 8.237 1.00 87.50 184 THR A CA 1
ATOM 1349 C C . THR A 1 184 ? 6.788 -0.967 8.941 1.00 87.50 184 THR A C 1
ATOM 1351 O O . THR A 1 184 ? 6.914 -0.820 10.154 1.00 87.50 184 THR A O 1
ATOM 1354 N N . THR A 1 185 ? 5.937 -0.221 8.234 1.00 84.38 185 THR A N 1
ATOM 1355 C CA . THR A 1 185 ? 5.157 0.890 8.799 1.00 84.38 185 THR A CA 1
ATOM 1356 C C . THR A 1 185 ? 4.240 0.444 9.941 1.00 84.38 185 THR A C 1
ATOM 1358 O O . THR A 1 185 ? 4.152 1.114 10.966 1.00 84.38 185 THR A O 1
ATOM 1361 N N . VAL A 1 186 ? 3.571 -0.708 9.801 1.00 85.06 186 VAL A N 1
ATOM 1362 C CA . VAL A 1 186 ? 2.666 -1.240 10.840 1.00 85.06 186 VAL A CA 1
ATOM 1363 C C . VAL A 1 186 ? 3.449 -1.731 12.062 1.00 85.06 186 VAL A C 1
ATOM 1365 O O . VAL A 1 186 ? 2.983 -1.577 13.190 1.00 85.06 186 VAL A O 1
ATOM 1368 N N . LEU A 1 187 ? 4.645 -2.291 11.852 1.00 87.38 187 LEU A N 1
ATOM 1369 C CA . LEU A 1 187 ? 5.552 -2.673 12.935 1.00 87.38 187 LEU A CA 1
ATOM 1370 C C . LEU A 1 187 ? 6.015 -1.442 13.722 1.00 87.38 187 LEU A C 1
ATOM 1372 O O . LEU A 1 187 ? 5.933 -1.453 14.950 1.00 87.38 187 LEU A O 1
ATOM 1376 N N . PHE A 1 188 ? 6.415 -0.368 13.032 1.00 84.88 188 PHE A N 1
ATOM 1377 C CA . PHE A 1 188 ? 6.798 0.893 13.674 1.00 84.88 188 PHE A CA 1
ATOM 1378 C C . PHE A 1 188 ? 5.635 1.539 14.432 1.00 84.88 188 PHE A C 1
ATOM 1380 O O . PHE A 1 188 ? 5.802 1.938 15.583 1.00 84.88 188 PHE A O 1
ATOM 1387 N N . ALA A 1 189 ? 4.434 1.555 13.846 1.00 80.19 189 ALA A N 1
ATOM 1388 C CA . ALA A 1 189 ? 3.225 2.055 14.509 1.00 80.19 189 ALA A CA 1
ATOM 1389 C C . ALA A 1 189 ? 2.836 1.243 15.763 1.00 80.19 189 ALA A C 1
ATOM 1391 O O . ALA A 1 189 ? 2.048 1.699 16.589 1.00 80.19 189 ALA A O 1
ATOM 1392 N N . GLY A 1 190 ? 3.369 0.028 15.897 1.00 79.19 190 GLY A N 1
ATOM 1393 C CA . GLY A 1 190 ? 3.093 -0.905 16.980 1.00 79.19 190 GLY A CA 1
ATOM 1394 C C . GLY A 1 190 ? 4.072 -0.889 18.151 1.00 79.19 190 GLY A C 1
ATOM 1395 O O . GLY A 1 190 ? 3.901 -1.674 19.094 1.00 79.19 190 GLY A O 1
ATOM 1396 N N . ILE A 1 191 ? 5.112 -0.054 18.106 1.00 84.56 191 ILE A N 1
ATOM 1397 C CA . ILE A 1 191 ? 6.104 0.035 19.182 1.00 84.56 191 ILE A CA 1
ATOM 1398 C C . ILE A 1 191 ? 5.403 0.529 20.459 1.00 84.56 191 ILE A C 1
ATOM 1400 O O . ILE A 1 191 ? 4.715 1.541 20.457 1.00 84.56 191 ILE A O 1
ATOM 1404 N N . GLY A 1 192 ? 5.536 -0.225 21.554 1.00 84.31 192 GLY A N 1
ATOM 1405 C CA . GLY A 1 192 ? 4.863 0.079 22.828 1.00 84.31 192 GLY A CA 1
ATOM 1406 C C . GLY A 1 192 ? 3.403 -0.385 22.934 1.00 84.31 192 GLY A C 1
ATOM 1407 O O . GLY A 1 192 ? 2.762 -0.140 23.952 1.00 84.31 192 GLY A O 1
ATOM 1408 N N . ALA A 1 193 ? 2.866 -1.094 21.935 1.00 88.06 193 ALA A N 1
ATOM 1409 C CA . ALA A 1 193 ? 1.472 -1.529 21.955 1.00 88.06 193 ALA A CA 1
ATOM 1410 C C . ALA A 1 193 ? 1.188 -2.676 22.954 1.00 88.06 193 ALA A C 1
ATOM 1412 O O . ALA A 1 193 ? 2.057 -3.490 23.294 1.00 88.06 193 ALA A O 1
ATOM 1413 N N . THR A 1 194 ? -0.069 -2.779 23.393 1.00 90.50 194 THR A N 1
ATOM 1414 C CA . THR A 1 194 ? -0.574 -3.849 24.273 1.00 90.50 194 THR A CA 1
ATOM 1415 C C . THR A 1 194 ? -0.447 -5.244 23.645 1.00 90.50 194 THR A C 1
ATOM 1417 O O . THR A 1 194 ? -0.296 -5.409 22.433 1.00 90.50 194 THR A O 1
ATOM 1420 N N . ARG A 1 195 ? -0.570 -6.300 24.466 1.00 88.12 195 ARG A N 1
ATOM 1421 C CA . ARG A 1 195 ? -0.519 -7.702 23.995 1.00 88.12 195 ARG A CA 1
ATOM 1422 C C . ARG A 1 195 ? -1.540 -7.991 22.885 1.00 88.12 195 ARG A C 1
ATOM 1424 O O . ARG A 1 195 ? -1.220 -8.715 21.946 1.00 88.12 195 ARG A O 1
ATOM 1431 N N . GLY A 1 196 ? -2.746 -7.424 22.978 1.00 86.94 196 GLY A N 1
ATOM 1432 C CA . GLY A 1 196 ? -3.787 -7.573 21.957 1.00 86.94 196 GLY A CA 1
ATOM 1433 C C . GLY A 1 196 ? -3.393 -6.928 20.627 1.00 86.94 196 GLY A C 1
ATOM 1434 O O . GLY A 1 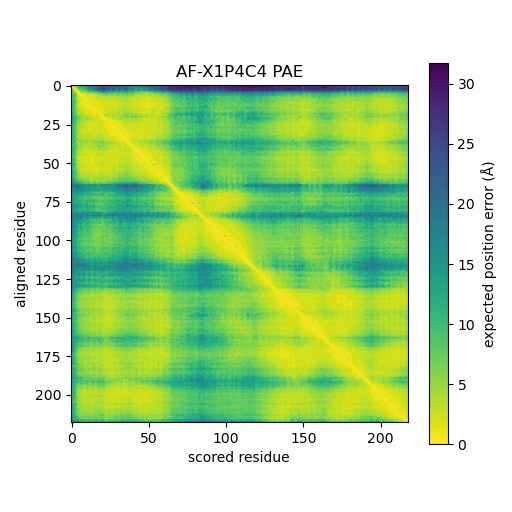196 ? -3.448 -7.580 19.587 1.00 86.94 196 GLY A O 1
ATOM 1435 N N . ALA A 1 197 ? -2.915 -5.686 20.673 1.00 86.75 197 ALA A N 1
ATOM 1436 C CA . ALA A 1 197 ? -2.461 -4.943 19.502 1.00 86.75 197 ALA A CA 1
ATOM 1437 C C . ALA A 1 197 ? -1.234 -5.596 18.834 1.00 86.75 197 ALA A C 1
ATOM 1439 O O . ALA A 1 197 ? -1.204 -5.749 17.613 1.00 86.75 197 ALA A O 1
ATOM 1440 N N . LYS A 1 198 ? -0.280 -6.114 19.623 1.00 90.94 198 LYS A N 1
ATOM 1441 C CA . LYS A 1 198 ? 0.853 -6.909 19.112 1.00 90.94 198 LYS A CA 1
ATOM 1442 C C . LYS A 1 198 ? 0.400 -8.143 18.331 1.00 90.94 198 LYS A C 1
ATOM 1444 O O . LYS A 1 198 ? 0.961 -8.423 17.277 1.00 90.94 198 LYS A O 1
ATOM 1449 N N . ARG A 1 199 ? -0.635 -8.859 18.790 1.00 90.88 199 ARG A N 1
ATOM 1450 C CA . ARG A 1 199 ? -1.191 -10.008 18.047 1.00 90.88 199 ARG A CA 1
ATOM 1451 C C . ARG A 1 199 ? -1.764 -9.600 16.687 1.00 90.88 199 ARG A C 1
ATOM 1453 O O . ARG A 1 199 ? -1.612 -10.355 15.735 1.00 90.88 199 ARG A O 1
ATOM 1460 N N . VAL A 1 200 ? -2.376 -8.418 16.576 1.00 91.12 200 VAL A N 1
ATOM 1461 C CA . VAL A 1 200 ? -2.871 -7.886 15.290 1.00 91.12 200 VAL A CA 1
ATOM 1462 C C . VAL A 1 200 ? -1.716 -7.566 14.345 1.00 91.12 200 VAL A C 1
ATOM 1464 O O . VAL A 1 200 ? -1.773 -7.925 13.173 1.00 91.12 200 VAL A O 1
ATOM 1467 N N . ILE A 1 201 ? -0.657 -6.932 14.852 1.00 91.81 201 ILE A N 1
ATOM 1468 C CA . ILE A 1 201 ? 0.541 -6.604 1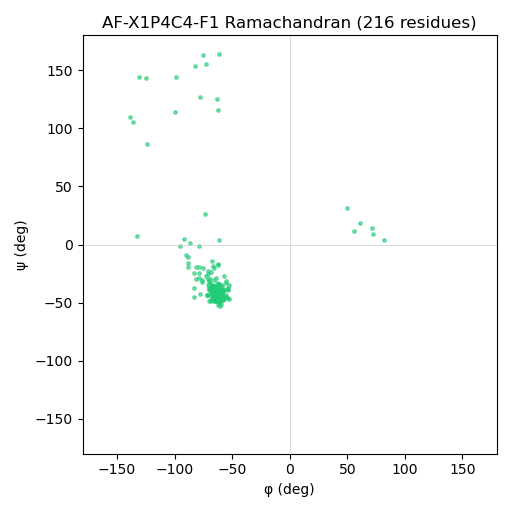4.065 1.00 91.81 201 ILE A CA 1
ATOM 1469 C C . ILE A 1 201 ? 1.193 -7.880 13.525 1.00 91.81 201 ILE A C 1
ATOM 1471 O O . ILE A 1 201 ? 1.477 -7.971 12.331 1.00 91.81 201 ILE A O 1
ATOM 1475 N N . TRP A 1 202 ? 1.360 -8.892 14.381 1.00 91.62 202 TRP A N 1
ATOM 1476 C CA . TRP A 1 202 ? 1.873 -10.198 13.971 1.00 91.62 202 TRP A CA 1
ATOM 1477 C C . TRP A 1 202 ? 0.965 -10.880 12.957 1.00 91.62 202 TRP A C 1
ATOM 1479 O O . TRP A 1 202 ? 1.457 -11.387 11.956 1.00 91.62 202 TRP A O 1
ATOM 1489 N N . ALA A 1 203 ? -0.353 -10.845 13.157 1.00 91.56 203 ALA A N 1
ATOM 1490 C CA . ALA A 1 203 ? -1.281 -11.388 12.177 1.00 91.56 203 ALA A CA 1
ATOM 1491 C C . ALA A 1 203 ? -1.160 -10.678 10.821 1.00 91.56 203 ALA A C 1
ATOM 1493 O O . ALA A 1 203 ? -1.137 -11.357 9.797 1.00 91.56 203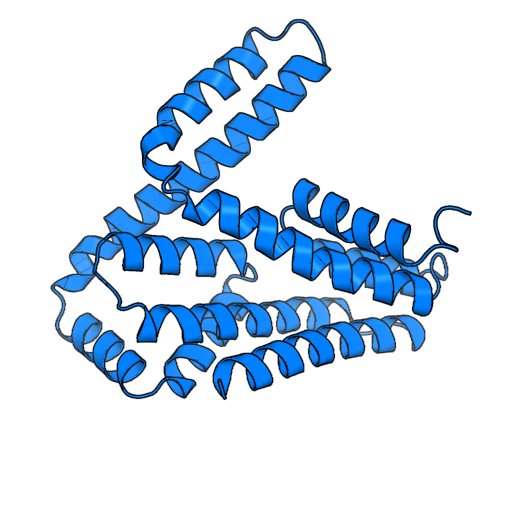 ALA A O 1
ATOM 1494 N N . ASN A 1 204 ? -1.016 -9.345 10.812 1.00 91.31 204 ASN A N 1
ATOM 1495 C CA . ASN A 1 204 ? -0.793 -8.562 9.595 1.00 91.31 204 ASN A CA 1
ATOM 1496 C C . ASN A 1 204 ? 0.475 -8.991 8.853 1.00 91.31 204 ASN A C 1
ATOM 1498 O O . ASN A 1 204 ? 0.452 -9.171 7.637 1.00 91.31 204 ASN A O 1
ATOM 1502 N N . LEU A 1 205 ? 1.568 -9.168 9.591 1.00 91.94 205 LEU A N 1
ATOM 1503 C CA . LEU A 1 205 ? 2.834 -9.617 9.029 1.00 91.94 205 LEU A CA 1
ATOM 1504 C C . LEU A 1 205 ? 2.716 -11.040 8.465 1.00 91.94 205 LEU A C 1
ATOM 1506 O O . LEU A 1 205 ? 3.092 -11.278 7.320 1.00 91.94 205 LEU A O 1
ATOM 1510 N N . VAL A 1 206 ? 2.153 -11.969 9.243 1.00 91.75 206 VAL A N 1
ATOM 1511 C CA . VAL A 1 206 ? 2.053 -13.388 8.878 1.00 91.75 206 VAL A CA 1
ATOM 1512 C C . VAL A 1 206 ? 1.177 -13.590 7.648 1.00 91.75 206 VAL A C 1
ATOM 1514 O O . VAL A 1 206 ? 1.614 -14.272 6.728 1.00 91.75 206 VAL A O 1
ATOM 1517 N N . TYR A 1 207 ? -0.018 -12.990 7.564 1.00 89.31 207 TYR A N 1
ATOM 1518 C CA . TYR A 1 207 ? -0.878 -13.230 6.396 1.00 89.31 207 TYR A CA 1
ATOM 1519 C C . TYR A 1 207 ? -0.250 -12.689 5.102 1.00 89.31 207 TYR A C 1
ATOM 1521 O O . TYR A 1 207 ? -0.389 -13.307 4.045 1.00 89.31 207 TYR A O 1
ATOM 1529 N N . LYS A 1 208 ? 0.465 -11.555 5.175 1.00 91.00 208 LYS A N 1
ATOM 1530 C CA . LYS A 1 208 ? 1.166 -10.974 4.022 1.00 91.00 208 LYS A CA 1
ATOM 1531 C C . LYS A 1 208 ? 2.380 -11.807 3.624 1.00 91.00 208 LYS A C 1
ATOM 1533 O O . LYS A 1 208 ? 2.555 -12.060 2.436 1.00 91.00 208 LYS A O 1
ATOM 1538 N N . LEU A 1 209 ? 3.171 -12.268 4.596 1.00 91.88 209 LEU A N 1
ATOM 1539 C CA . LEU A 1 209 ? 4.305 -13.165 4.356 1.00 91.88 209 LEU A CA 1
ATOM 1540 C C . LEU A 1 209 ? 3.862 -14.486 3.735 1.00 91.88 209 LEU A C 1
ATOM 1542 O O . LEU A 1 209 ? 4.405 -14.873 2.709 1.00 91.88 209 LEU A O 1
ATOM 1546 N N . VAL A 1 210 ? 2.850 -15.141 4.308 1.00 91.00 210 VAL A N 1
ATOM 1547 C CA . VAL A 1 210 ? 2.306 -16.396 3.772 1.00 91.00 210 VAL A CA 1
ATOM 1548 C C . VAL A 1 210 ? 1.798 -16.191 2.349 1.00 91.00 210 VAL A C 1
ATOM 1550 O O . VAL A 1 210 ? 2.135 -16.977 1.472 1.00 91.00 210 VAL A O 1
ATOM 1553 N N . GLY A 1 211 ? 1.051 -15.111 2.096 1.00 87.06 211 GLY A N 1
ATOM 1554 C CA . GLY A 1 211 ? 0.595 -14.786 0.747 1.00 87.06 211 GLY A CA 1
ATOM 1555 C C . GLY A 1 211 ? 1.757 -14.644 -0.236 1.00 87.06 211 GLY A C 1
ATOM 1556 O O . GLY A 1 211 ? 1.729 -15.239 -1.305 1.00 87.06 211 GLY A O 1
ATOM 1557 N N . VAL A 1 212 ? 2.804 -13.908 0.133 1.00 90.06 212 VAL A N 1
ATOM 1558 C CA . VAL A 1 212 ? 3.966 -13.719 -0.744 1.00 90.06 212 VAL A CA 1
ATOM 1559 C C . VAL A 1 212 ? 4.733 -15.017 -0.969 1.00 90.06 212 VAL A C 1
ATOM 1561 O O . VAL A 1 212 ? 5.059 -15.299 -2.110 1.00 90.06 212 VAL A O 1
ATOM 1564 N N . ILE A 1 213 ? 4.962 -15.832 0.061 1.00 89.94 213 ILE A N 1
ATOM 1565 C CA . ILE A 1 213 ? 5.661 -17.120 -0.083 1.00 89.94 213 ILE A CA 1
ATOM 1566 C C . ILE A 1 213 ? 4.889 -18.054 -1.018 1.00 89.94 213 ILE A C 1
ATOM 1568 O O . ILE A 1 213 ? 5.482 -18.634 -1.920 1.00 89.94 213 ILE A O 1
ATOM 1572 N N . VAL A 1 214 ? 3.569 -18.172 -0.839 1.00 89.38 214 VAL A N 1
ATOM 1573 C CA . VAL A 1 214 ? 2.731 -19.039 -1.679 1.00 89.38 214 VAL A CA 1
ATOM 1574 C C . VAL A 1 214 ? 2.767 -18.585 -3.137 1.00 89.38 214 VAL A C 1
ATOM 1576 O O . VAL A 1 214 ? 3.021 -19.401 -4.011 1.00 89.38 214 VAL A O 1
ATOM 1579 N N . PHE A 1 215 ? 2.561 -17.292 -3.402 1.00 86.81 215 PHE A N 1
ATOM 1580 C CA . PHE A 1 215 ? 2.548 -16.763 -4.771 1.00 86.81 215 PHE A CA 1
ATOM 1581 C C . PHE A 1 215 ? 3.934 -16.639 -5.411 1.00 86.81 215 PHE A C 1
ATOM 1583 O O . PHE A 1 215 ? 4.010 -16.531 -6.624 1.00 86.81 215 PHE A O 1
ATOM 1590 N N . PHE A 1 216 ? 5.012 -16.607 -4.628 1.00 85.44 216 PHE A N 1
ATOM 1591 C CA . PHE A 1 216 ? 6.380 -16.568 -5.151 1.00 85.44 216 PHE A CA 1
ATOM 1592 C C . PHE A 1 216 ? 6.905 -17.962 -5.526 1.00 85.44 216 PHE A C 1
ATOM 1594 O O . PHE A 1 216 ? 7.816 -18.067 -6.339 1.00 85.44 216 PHE A O 1
ATOM 1601 N N . LEU A 1 217 ? 6.362 -19.022 -4.916 1.00 82.44 217 LEU A N 1
ATOM 1602 C CA . LEU A 1 217 ? 6.709 -20.415 -5.225 1.00 82.44 217 LEU A CA 1
ATOM 1603 C C . LEU A 1 217 ? 5.856 -21.028 -6.350 1.00 82.44 217 LEU A C 1
ATOM 1605 O O . LEU A 1 217 ? 6.220 -22.087 -6.857 1.00 82.44 217 LEU A O 1
ATOM 1609 N N . LEU A 1 218 ? 4.724 -20.399 -6.681 1.00 79.94 218 LEU A N 1
ATOM 1610 C CA . LEU A 1 218 ? 3.830 -20.747 -7.793 1.00 79.94 218 LEU A CA 1
ATOM 1611 C C . LEU A 1 218 ? 4.355 -20.175 -9.112 1.00 79.94 218 LEU A C 1
ATOM 1613 O O . LEU A 1 218 ? 4.291 -20.919 -10.113 1.00 79.94 218 LEU A O 1
#

InterPro domains:
  IPR003841 Sodium-dependent phosphate transport protein [PF02690] (2-110)
  IPR003841 Sodium-dependent phosphate transport protein [PTHR10010] (93-217)

pLDDT: mean 84.85, std 7.75, range [43.28, 93.25]

Organism: NCBI:txid412755

Sequence (218 aa):
TLSKNKLIALLTGIILTLTVQSSTAASALLVSLVNAGIMSLSQTLSILLGTGIGTIVANQIIAFKVSDYAFLIIITGFGLTVLGRKRKQRFVGNILLGIGFIFLGMKVMSESVAPLKDHALFKETLTNLENIPLLALLSGMLFTSLIQSSTATMGLTISLAMQGLISLNLAIPIILGSRLGTCTTVLFAGIGATRGAKRVIWANLVYKLVGVIVFFLL

Solvent-accessible surface area (backbone atoms only — not comparable to full-atom values): 10851 Å² total; per-residue (Å²): 127,83,60,83,46,61,66,54,23,21,51,48,15,22,53,49,10,57,73,66,70,30,45,50,62,50,45,42,51,49,30,50,37,29,53,70,66,78,42,55,66,74,48,45,52,30,20,51,56,14,16,57,52,16,46,51,56,54,50,50,59,60,68,67,63,47,51,81,45,11,66,59,36,30,53,54,9,49,47,28,40,72,70,35,88,46,74,67,41,26,51,52,8,50,51,33,29,52,54,13,50,52,28,42,51,44,50,52,53,41,62,69,48,54,68,48,66,77,37,66,69,50,47,52,52,52,50,54,27,47,77,33,47,68,54,20,17,50,49,22,16,51,53,9,44,74,70,61,33,38,67,59,50,40,47,49,43,51,46,34,37,75,71,68,74,4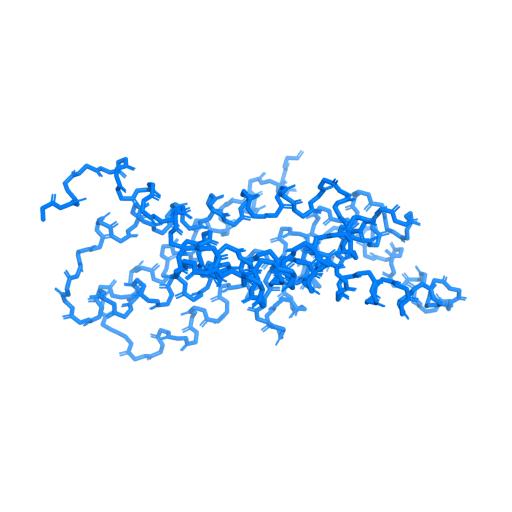1,53,70,76,37,39,52,31,22,47,46,14,12,58,55,10,34,41,53,58,38,52,63,74,44,68,91,52,42,74,60,17,46,52,50,48,49,49,56,43,48,57,46,50,52,51,38,54,55,65,71,75,104

Foldseek 3Di:
DQQPDLVSLLVLLLVVCLVVVALLVVLLVLLVCVLVVNDFLSSSLSSSNSVVVNNVVVLVVLLPPCLVVLVVLLVCLVCQLPVPPDPVSNVVSVVSNVVSVLSPVLVVLLVVCVVVLPPPVSVVVLVVLLVPLQVLLQVLLVVCLVVLDLSSQLSNLSSCVVVVNHDPSSSVSSSLSNLLNNLNSLVVSCVPGDPSSVVSSVSSNVVSVVVSVVVVVD

Radius of gyration: 19.02 Å; Cα contacts (8 Å, |Δi|>4): 290; chains: 1; bounding box: 49×44×47 Å

Secondary structure (DSSP, 8-state):
-TTS-HHHHHHHHHHHHHHH--HHHHHHHHHHHHHTTSS-HHHHHHHHHHHHHHHHHHHHHHHSSGGGGHHHHHHHHHHHHHH--SHHHHHHHHHHHHHHHHHHHHHHHHHHHGGGGG-HHHHHHHHHHHH-HHHHHHHHHHHHHHH--HHHHHHHHHHHHHTTSS-HHHHHHHHHHHHHHHHHHHHHHTTT--HHHHHHHHHHHHHHHHHHHHHHH-

Nearest PDB structures (foldseek):
  2elb-assembly1_A-2  TM=2.799E-01  e=8.213E+00  Homo sapiens
  9g2r-assembly1_A  TM=1.731E-01  e=7.838E+00  Homo sapiens

Mean predicted aligned error: 7.04 Å